Protein AF-A0A1H9LN54-F1 (afdb_monomer_lite)

pLDDT: mean 84.18, std 11.19, range [41.75, 96.75]

Structure (mmCIF, N/CA/C/O backbone):
data_AF-A0A1H9LN54-F1
#
_entry.id   AF-A0A1H9LN54-F1
#
loop_
_atom_site.group_PDB
_atom_site.id
_atom_site.type_symbol
_atom_site.label_atom_id
_atom_site.label_alt_id
_atom_site.label_comp_id
_atom_site.label_asym_id
_atom_site.label_entity_id
_atom_site.label_seq_id
_atom_site.pdbx_PDB_ins_code
_atom_site.Cartn_x
_atom_site.Cartn_y
_atom_site.Cartn_z
_atom_site.occupancy
_atom_site.B_iso_or_equiv
_atom_site.auth_seq_id
_atom_site.auth_comp_id
_atom_site.auth_asym_id
_atom_site.auth_atom_id
_atom_site.pdbx_PDB_model_num
ATOM 1 N N . MET A 1 1 ? 20.093 1.173 -11.571 1.00 41.75 1 MET A N 1
ATOM 2 C CA . MET A 1 1 ? 20.581 0.392 -12.735 1.00 41.75 1 MET A CA 1
ATOM 3 C C . MET A 1 1 ? 20.171 -1.036 -12.446 1.00 41.75 1 MET A C 1
ATOM 5 O O . MET A 1 1 ? 20.685 -1.580 -11.481 1.00 41.75 1 MET A O 1
ATOM 9 N N . ILE A 1 2 ? 19.177 -1.572 -13.163 1.00 49.50 2 ILE A N 1
ATOM 10 C CA . ILE A 1 2 ? 18.590 -2.886 -12.862 1.00 49.50 2 ILE A CA 1
ATOM 11 C C . ILE A 1 2 ? 19.699 -3.943 -12.933 1.00 49.50 2 ILE A C 1
ATOM 13 O O . ILE A 1 2 ? 20.320 -4.142 -13.980 1.00 49.50 2 ILE A O 1
ATOM 17 N N . THR A 1 3 ? 20.003 -4.552 -11.789 1.00 50.16 3 THR A N 1
ATOM 18 C CA . THR A 1 3 ? 20.973 -5.637 -11.668 1.00 50.16 3 THR A CA 1
ATOM 19 C C . THR A 1 3 ? 20.453 -6.866 -12.423 1.00 50.16 3 THR A C 1
ATOM 21 O O . THR A 1 3 ? 19.264 -7.179 -12.423 1.00 50.16 3 THR A O 1
ATOM 24 N N . ARG A 1 4 ? 21.340 -7.516 -13.184 1.00 56.78 4 ARG A N 1
ATOM 25 C CA . ARG A 1 4 ? 21.001 -8.590 -14.133 1.00 56.78 4 ARG A CA 1
ATOM 26 C C . ARG A 1 4 ? 20.299 -9.754 -13.408 1.00 56.78 4 ARG A C 1
ATOM 28 O O . ARG A 1 4 ? 20.857 -10.262 -12.441 1.00 56.78 4 ARG A O 1
ATOM 35 N N . ASN A 1 5 ? 19.143 -10.181 -13.943 1.00 72.75 5 ASN A N 1
ATOM 36 C CA . ASN A 1 5 ? 18.203 -11.238 -13.491 1.00 72.75 5 ASN A CA 1
ATOM 37 C C . ASN A 1 5 ? 16.881 -10.741 -12.869 1.00 72.75 5 ASN A C 1
ATOM 39 O O . ASN A 1 5 ? 16.449 -11.255 -11.837 1.00 72.75 5 ASN A O 1
ATOM 43 N N . VAL A 1 6 ? 16.205 -9.796 -13.532 1.00 80.50 6 VAL A N 1
ATOM 44 C CA . VAL A 1 6 ? 14.814 -9.432 -13.218 1.00 80.50 6 VAL A CA 1
ATOM 45 C C . VAL A 1 6 ? 13.868 -10.055 -14.240 1.00 80.50 6 VAL A C 1
ATOM 47 O O . VAL A 1 6 ? 14.044 -9.880 -15.446 1.00 80.50 6 VAL A O 1
ATOM 50 N N . ARG A 1 7 ? 12.857 -10.786 -13.768 1.00 86.50 7 ARG A N 1
ATOM 51 C CA . ARG A 1 7 ? 11.746 -11.278 -14.590 1.00 86.50 7 ARG A CA 1
ATOM 52 C C . ARG A 1 7 ? 10.596 -10.289 -14.509 1.00 86.50 7 ARG A C 1
ATOM 54 O O . ARG A 1 7 ? 10.216 -9.873 -13.421 1.00 86.50 7 ARG A O 1
ATOM 61 N N . MET A 1 8 ? 10.030 -9.946 -15.660 1.00 89.12 8 MET A N 1
ATOM 62 C CA . MET A 1 8 ? 8.877 -9.056 -15.749 1.00 89.12 8 MET A CA 1
ATOM 63 C C . MET A 1 8 ? 7.658 -9.825 -16.260 1.00 89.12 8 MET A C 1
ATOM 65 O O . MET A 1 8 ? 7.733 -10.498 -17.289 1.00 89.12 8 MET A O 1
ATOM 69 N N . ARG A 1 9 ? 6.528 -9.689 -15.564 1.00 90.12 9 ARG A N 1
ATOM 70 C CA . ARG A 1 9 ? 5.215 -10.227 -15.956 1.00 90.12 9 ARG A CA 1
ATOM 71 C C . ARG A 1 9 ? 4.200 -9.085 -15.972 1.00 90.12 9 ARG A C 1
ATOM 73 O O . ARG A 1 9 ? 4.324 -8.147 -15.193 1.00 90.12 9 ARG A O 1
ATOM 80 N N . SER A 1 10 ? 3.204 -9.121 -16.851 1.00 91.12 10 SER A N 1
ATOM 81 C CA . SER A 1 10 ? 2.188 -8.061 -16.931 1.00 91.12 10 SER A CA 1
ATOM 82 C C . SER A 1 10 ? 0.815 -8.623 -17.259 1.00 91.12 10 SER A C 1
ATOM 84 O O . SER A 1 10 ? 0.720 -9.522 -18.090 1.00 91.12 10 SER A O 1
ATOM 86 N N . THR A 1 11 ? -0.227 -8.032 -16.681 1.00 90.69 11 THR A N 1
ATOM 87 C CA . THR A 1 11 ? -1.629 -8.286 -17.040 1.00 90.69 11 THR A CA 1
ATOM 88 C C . THR A 1 11 ? -2.361 -6.964 -17.229 1.00 90.69 11 THR A C 1
ATOM 90 O O . THR A 1 11 ? -2.036 -5.969 -16.579 1.00 90.69 11 THR A O 1
ATOM 93 N N . ASP A 1 12 ? -3.331 -6.920 -18.134 1.00 90.25 12 ASP A N 1
ATOM 94 C CA . ASP A 1 12 ? -4.176 -5.736 -18.322 1.00 90.25 12 ASP A CA 1
ATOM 95 C C . ASP A 1 12 ? -5.290 -5.638 -17.270 1.00 90.25 12 ASP A C 1
ATOM 97 O O . ASP A 1 12 ? -5.863 -4.567 -17.090 1.00 90.25 12 ASP A O 1
ATOM 101 N N . ASP A 1 13 ? -5.525 -6.720 -16.524 1.00 89.75 13 ASP A N 1
ATOM 102 C CA . ASP A 1 13 ? -6.454 -6.768 -15.399 1.00 89.75 13 ASP A CA 1
ATOM 103 C C . ASP A 1 13 ? -5.899 -7.690 -14.296 1.00 89.75 13 ASP A C 1
ATOM 105 O O . ASP A 1 13 ? -5.628 -8.871 -14.527 1.00 89.75 13 ASP A O 1
ATOM 109 N N . ILE A 1 14 ? -5.668 -7.135 -13.104 1.00 88.81 14 ILE A N 1
ATOM 110 C CA . ILE A 1 14 ? -5.170 -7.863 -11.926 1.00 88.81 14 ILE A CA 1
ATOM 111 C C . ILE A 1 14 ? -6.274 -8.624 -11.169 1.00 88.81 14 ILE A C 1
ATOM 113 O O . ILE A 1 14 ? -5.957 -9.535 -10.403 1.00 88.81 14 ILE A O 1
ATOM 117 N N . GLY A 1 15 ? -7.549 -8.288 -11.387 1.00 86.69 15 GLY A N 1
ATOM 118 C CA . GLY A 1 15 ? -8.693 -8.909 -10.714 1.00 86.69 15 GLY A CA 1
ATOM 119 C C . GLY A 1 15 ? -9.072 -10.287 -11.271 1.00 86.69 15 GLY A C 1
ATOM 120 O O . GLY A 1 15 ? -9.725 -11.078 -10.587 1.00 86.69 15 GLY A O 1
ATOM 121 N N . ILE A 1 16 ? -8.634 -10.603 -12.493 1.00 86.56 16 ILE A N 1
ATOM 122 C CA . ILE A 1 16 ? -8.820 -11.911 -13.143 1.00 86.56 16 ILE A CA 1
ATOM 123 C C . ILE A 1 16 ? -7.651 -12.861 -12.852 1.00 86.56 16 ILE A C 1
ATOM 125 O O . ILE A 1 16 ? -6.586 -12.429 -12.428 1.00 86.56 16 ILE A O 1
ATOM 129 N N . GLU A 1 17 ? -7.816 -14.162 -13.096 1.00 84.31 17 GLU A N 1
ATOM 130 C CA . GLU A 1 17 ? -6.725 -15.137 -12.954 1.00 84.31 17 GLU A CA 1
ATOM 131 C C . GLU A 1 17 ? -5.548 -14.795 -13.883 1.00 84.31 17 GLU A C 1
ATOM 133 O O . GLU A 1 17 ? -5.729 -14.597 -15.085 1.00 84.31 17 GLU A O 1
ATOM 138 N N . ASN A 1 18 ? -4.347 -14.675 -13.312 1.00 84.62 18 ASN A N 1
ATOM 139 C CA . ASN A 1 18 ? -3.144 -14.259 -14.023 1.00 84.62 18 ASN A CA 1
ATOM 140 C C . ASN A 1 18 ? -1.867 -14.721 -13.295 1.00 84.62 18 ASN A C 1
ATOM 142 O O . ASN A 1 18 ? -1.892 -15.048 -12.109 1.00 84.62 18 ASN A O 1
ATOM 146 N N . ASP A 1 19 ? -0.735 -14.661 -13.998 1.00 79.50 19 ASP A N 1
ATOM 147 C CA . ASP A 1 19 ? 0.581 -15.036 -13.464 1.00 79.50 19 ASP A CA 1
ATOM 148 C C . ASP A 1 19 ? 1.299 -13.888 -12.723 1.00 79.50 19 ASP A C 1
ATOM 150 O O . ASP A 1 19 ? 2.456 -14.043 -12.342 1.00 79.50 19 ASP A O 1
ATOM 154 N N . VAL A 1 20 ? 0.679 -12.714 -12.542 1.00 79.25 20 VAL A N 1
ATOM 155 C CA . VAL A 1 20 ? 1.262 -11.563 -11.819 1.00 79.25 20 VAL A CA 1
ATOM 156 C C . VAL A 1 20 ? 1.005 -11.665 -10.316 1.00 79.25 20 VAL A C 1
ATOM 158 O O . VAL A 1 20 ? 1.904 -11.381 -9.530 1.00 79.25 20 VAL A O 1
ATOM 161 N N . CYS A 1 21 ? -0.203 -12.049 -9.890 1.00 77.31 21 CYS A N 1
ATOM 162 C CA . CYS A 1 21 ? -0.538 -12.212 -8.475 1.00 77.31 21 CYS A CA 1
ATOM 163 C C . CYS A 1 21 ? -1.817 -13.042 -8.264 1.00 77.31 21 CYS A C 1
ATOM 165 O O . CYS A 1 21 ? -2.715 -13.023 -9.097 1.00 77.31 21 CYS A O 1
ATOM 167 N N . ASN A 1 22 ? -1.950 -13.685 -7.095 1.00 68.00 22 ASN A N 1
ATOM 168 C CA . ASN A 1 22 ? -3.169 -14.392 -6.670 1.00 68.00 22 ASN A CA 1
ATOM 169 C C . ASN A 1 22 ? -3.705 -13.908 -5.305 1.00 68.00 22 ASN A C 1
ATOM 171 O O . ASN A 1 22 ? -4.265 -14.679 -4.518 1.00 68.00 22 ASN A O 1
ATOM 175 N N . PHE A 1 23 ? -3.523 -12.627 -4.970 1.00 71.12 23 PHE A N 1
ATOM 176 C CA . PHE A 1 23 ? -4.125 -12.076 -3.757 1.00 71.12 23 PHE A CA 1
ATOM 177 C C . PHE A 1 23 ? -5.647 -12.025 -3.888 1.00 71.12 23 PHE A C 1
ATOM 179 O O . PHE A 1 23 ? -6.197 -11.274 -4.691 1.00 71.12 23 PHE A O 1
ATOM 186 N N . LYS A 1 24 ? -6.353 -12.783 -3.039 1.00 74.62 24 LYS A N 1
ATOM 187 C CA . LYS A 1 24 ? -7.826 -12.800 -3.019 1.00 74.62 24 LYS A CA 1
ATOM 188 C C . LYS A 1 24 ? -8.433 -11.408 -2.821 1.00 74.62 24 LYS A C 1
ATOM 190 O O . LYS A 1 24 ? -9.482 -11.138 -3.389 1.00 74.62 24 LYS A O 1
ATOM 195 N N . PHE A 1 25 ? -7.773 -10.538 -2.056 1.00 74.12 25 PHE A N 1
ATOM 196 C CA . PHE A 1 25 ? -8.239 -9.174 -1.791 1.00 74.12 25 PHE A CA 1
ATOM 197 C C . PHE A 1 25 ? -8.087 -8.216 -2.987 1.00 74.12 25 PHE A C 1
ATOM 199 O O . PHE A 1 25 ? -8.639 -7.122 -2.944 1.00 74.12 25 PHE A O 1
ATOM 206 N N . LEU A 1 26 ? -7.375 -8.608 -4.053 1.00 80.25 26 LEU A N 1
ATOM 207 C CA . LEU A 1 26 ? -7.260 -7.830 -5.294 1.00 80.25 26 LEU A CA 1
ATOM 208 C C . LEU A 1 26 ? -8.266 -8.250 -6.373 1.00 80.25 26 LEU A C 1
ATOM 210 O O . LEU A 1 26 ? -8.318 -7.609 -7.414 1.00 80.25 26 LEU A O 1
ATOM 214 N N . ARG A 1 27 ? -9.086 -9.286 -6.143 1.00 79.19 27 ARG A N 1
ATOM 215 C CA . ARG A 1 27 ? -10.042 -9.799 -7.148 1.00 79.19 27 ARG A CA 1
ATOM 216 C C . ARG A 1 27 ? -11.071 -8.766 -7.612 1.00 79.19 27 ARG A C 1
ATOM 218 O O . ARG A 1 27 ? -11.519 -8.835 -8.746 1.00 79.19 27 ARG A O 1
ATOM 225 N N . ASP A 1 28 ? -11.397 -7.803 -6.755 1.00 83.38 28 ASP A N 1
ATOM 226 C CA . ASP A 1 28 ? -12.323 -6.705 -7.059 1.00 83.38 28 ASP A CA 1
ATOM 227 C C . ASP A 1 28 ? -11.607 -5.452 -7.615 1.00 83.38 28 ASP A C 1
ATOM 229 O O . ASP A 1 28 ? -12.230 -4.404 -7.798 1.00 83.38 28 ASP A O 1
ATOM 233 N N . VAL A 1 29 ? -10.288 -5.513 -7.838 1.00 85.81 29 VAL A N 1
ATOM 234 C CA . VAL A 1 29 ? -9.474 -4.402 -8.351 1.00 85.81 29 VAL A CA 1
ATOM 235 C C . VAL A 1 29 ? -9.156 -4.666 -9.823 1.00 85.81 29 VAL A C 1
ATOM 237 O O . VAL A 1 29 ? -8.279 -5.458 -10.138 1.00 85.81 29 VAL A O 1
ATOM 240 N N . HIS A 1 30 ? -9.842 -3.974 -10.736 1.00 89.69 30 HIS A N 1
ATOM 241 C CA . HIS A 1 30 ? -9.692 -4.166 -12.187 1.00 89.69 30 HIS A CA 1
ATOM 242 C C . HIS A 1 30 ? -8.773 -3.122 -12.823 1.00 89.69 30 HIS A C 1
ATOM 244 O O . HIS A 1 30 ? -9.226 -2.166 -13.455 1.00 89.69 30 HIS A O 1
ATOM 250 N N . TYR A 1 31 ? -7.468 -3.279 -12.606 1.00 90.62 31 TYR A N 1
ATOM 251 C CA . TYR A 1 31 ? -6.439 -2.377 -13.129 1.00 90.62 31 TYR A CA 1
ATOM 252 C C . TYR A 1 31 ? -5.306 -3.148 -13.799 1.00 90.62 31 TYR A C 1
ATOM 254 O O . TYR A 1 31 ? -5.008 -4.278 -13.397 1.00 90.62 31 TYR A O 1
ATOM 262 N N . PRO A 1 32 ? -4.622 -2.525 -14.771 1.00 91.12 32 PRO A N 1
ATOM 263 C CA . PRO A 1 32 ? -3.419 -3.102 -15.329 1.00 91.12 32 PRO A CA 1
ATOM 264 C C . PRO A 1 32 ? -2.331 -3.159 -14.252 1.00 91.12 32 PRO A C 1
ATOM 266 O O . PRO A 1 32 ? -2.234 -2.300 -13.369 1.00 91.12 32 PRO A O 1
ATOM 269 N N . SER A 1 33 ? -1.474 -4.168 -14.341 1.00 92.12 33 SER A N 1
ATOM 270 C CA . SER A 1 33 ? -0.390 -4.359 -13.381 1.00 92.12 33 SER A CA 1
ATOM 271 C C . SER A 1 33 ? 0.866 -4.929 -14.031 1.00 92.12 33 SER A C 1
ATOM 273 O O . SER A 1 33 ? 0.849 -5.444 -15.159 1.00 92.12 33 SER A O 1
ATOM 275 N N . VAL A 1 34 ? 1.991 -4.777 -13.341 1.00 92.44 34 VAL A N 1
ATOM 276 C CA . VAL A 1 34 ? 3.275 -5.369 -13.722 1.00 92.44 34 VAL A CA 1
ATOM 277 C C . VAL A 1 34 ? 3.919 -5.948 -12.475 1.00 92.44 34 VAL A C 1
ATOM 279 O O . VAL A 1 34 ? 3.984 -5.271 -11.455 1.00 92.44 34 VAL A O 1
ATOM 282 N N . SER A 1 35 ? 4.400 -7.181 -12.565 1.00 91.81 35 SER A N 1
ATOM 283 C CA . SER A 1 35 ? 5.279 -7.790 -11.573 1.00 91.81 35 SER A CA 1
ATOM 284 C C . SER A 1 35 ? 6.727 -7.705 -12.043 1.00 91.81 35 SER A C 1
ATOM 286 O O . SER A 1 35 ? 7.025 -7.960 -13.216 1.00 91.81 35 SER A O 1
ATOM 288 N N . PHE A 1 36 ? 7.610 -7.370 -11.107 1.00 90.69 36 PHE A N 1
ATOM 289 C CA . PHE A 1 36 ? 9.055 -7.460 -11.240 1.00 90.69 36 PHE A CA 1
ATOM 290 C C . PHE A 1 36 ? 9.589 -8.403 -10.173 1.00 90.69 36 PHE A C 1
ATOM 292 O O . PHE A 1 36 ? 9.466 -8.113 -8.988 1.00 90.69 36 PHE A O 1
ATOM 299 N N . GLU A 1 37 ? 10.204 -9.502 -10.584 1.00 88.56 37 GLU A N 1
ATOM 300 C CA . GLU A 1 37 ? 10.787 -10.500 -9.691 1.00 88.56 37 GLU A CA 1
ATOM 301 C C . GLU A 1 37 ? 12.301 -10.525 -9.859 1.00 88.56 37 GLU A C 1
ATOM 303 O O . GLU A 1 37 ? 12.805 -10.664 -10.973 1.00 88.56 37 GLU A O 1
ATOM 308 N N . ALA A 1 38 ? 13.025 -10.436 -8.752 1.00 85.88 38 ALA A N 1
ATOM 309 C CA . ALA A 1 38 ? 14.475 -10.480 -8.719 1.00 85.88 38 ALA A CA 1
ATOM 310 C C . ALA A 1 38 ? 14.976 -11.524 -7.713 1.00 85.88 38 ALA A C 1
ATOM 312 O O . ALA A 1 38 ? 14.393 -11.720 -6.645 1.00 85.88 38 ALA A O 1
ATOM 313 N N . LEU A 1 39 ? 16.077 -12.196 -8.054 1.00 80.44 39 LEU A N 1
ATOM 314 C CA . LEU A 1 39 ? 16.693 -13.236 -7.225 1.00 80.44 39 LEU A CA 1
ATOM 315 C C . LEU A 1 39 ? 17.769 -12.612 -6.318 1.00 80.44 39 LEU A C 1
ATOM 317 O O . LEU A 1 39 ? 18.813 -12.190 -6.813 1.00 80.44 39 LEU A O 1
ATOM 321 N N . PHE A 1 40 ? 17.545 -12.573 -4.999 1.00 69.69 40 PHE A N 1
ATOM 322 C CA . PHE A 1 40 ? 18.405 -11.879 -4.030 1.00 69.69 40 PHE A CA 1
ATOM 323 C C . PHE A 1 40 ? 18.701 -12.690 -2.764 1.00 69.69 40 PHE A C 1
ATOM 325 O O . PHE A 1 40 ? 17.821 -13.283 -2.153 1.00 69.69 40 PHE A O 1
ATOM 332 N N . LEU A 1 41 ? 19.950 -12.627 -2.286 1.00 61.38 41 LEU A N 1
ATOM 333 C CA . LEU A 1 41 ? 20.343 -13.215 -0.997 1.00 61.38 41 LEU A CA 1
ATOM 334 C C . LEU A 1 41 ? 19.771 -12.452 0.218 1.00 61.38 41 LEU A C 1
ATOM 336 O O . LEU A 1 41 ? 19.631 -13.060 1.277 1.00 61.38 41 LEU A O 1
ATOM 340 N N . ASN A 1 42 ? 19.440 -11.160 0.063 1.00 75.25 42 ASN A N 1
ATOM 341 C CA . ASN A 1 42 ? 18.815 -10.307 1.080 1.00 75.25 42 ASN A CA 1
ATOM 342 C C . ASN A 1 42 ? 17.504 -9.699 0.540 1.00 75.25 42 ASN A C 1
ATOM 344 O O . ASN A 1 42 ? 17.512 -8.858 -0.360 1.00 75.25 42 ASN A O 1
ATOM 348 N N . ARG A 1 43 ? 16.375 -10.137 1.106 1.00 75.81 43 ARG A N 1
ATOM 349 C CA . ARG A 1 43 ? 15.011 -9.839 0.641 1.00 75.81 43 ARG A CA 1
ATOM 350 C C . ARG A 1 43 ? 14.631 -8.359 0.746 1.00 75.81 43 ARG A C 1
ATOM 352 O O . ARG A 1 43 ? 13.985 -7.825 -0.155 1.00 75.81 43 ARG A O 1
ATOM 359 N N . GLU A 1 44 ? 15.027 -7.698 1.832 1.00 80.06 44 GLU A N 1
ATOM 360 C CA . GLU A 1 44 ? 14.713 -6.283 2.085 1.00 80.06 44 GLU A CA 1
ATOM 361 C C . GLU A 1 44 ? 15.385 -5.374 1.057 1.00 80.06 44 GLU A C 1
ATOM 363 O O . GLU A 1 44 ? 14.792 -4.409 0.572 1.00 80.06 44 GLU A O 1
ATOM 368 N N . GLU A 1 45 ? 16.623 -5.714 0.701 1.00 82.94 45 GLU A N 1
ATOM 369 C CA . GLU A 1 45 ? 17.396 -5.006 -0.316 1.00 82.94 45 GLU A CA 1
ATOM 370 C C . GLU A 1 45 ? 16.780 -5.184 -1.694 1.00 82.94 45 GLU A C 1
ATOM 372 O O . GLU A 1 45 ? 16.616 -4.194 -2.404 1.00 82.94 45 GLU A O 1
ATOM 377 N N . GLY A 1 46 ? 16.341 -6.402 -2.022 1.00 86.25 46 GLY A N 1
ATOM 378 C CA . GLY A 1 46 ? 15.679 -6.675 -3.291 1.00 86.25 46 GLY A CA 1
ATOM 379 C C . GLY A 1 46 ? 14.378 -5.893 -3.475 1.00 86.25 46 GLY A C 1
ATOM 380 O O . GLY A 1 46 ? 14.166 -5.293 -4.526 1.00 86.25 46 GLY A O 1
ATOM 381 N N . PHE A 1 47 ? 13.520 -5.824 -2.451 1.00 88.19 47 PHE A N 1
ATOM 382 C CA . PHE A 1 47 ? 12.290 -5.026 -2.535 1.00 88.19 47 PHE A CA 1
ATOM 383 C C . PHE A 1 47 ? 12.566 -3.533 -2.663 1.00 88.19 47 PHE A C 1
ATOM 385 O O . PHE A 1 47 ? 11.948 -2.862 -3.491 1.00 88.19 47 PHE A O 1
ATOM 392 N N . TYR A 1 48 ? 13.488 -3.014 -1.849 1.00 89.06 48 TYR A N 1
ATOM 393 C CA . TYR A 1 48 ? 13.858 -1.606 -1.895 1.00 89.06 48 TYR A CA 1
ATOM 394 C C . TYR A 1 48 ? 14.420 -1.227 -3.273 1.00 89.06 48 TYR A C 1
ATOM 396 O O . TYR A 1 48 ? 13.984 -0.238 -3.862 1.00 89.06 48 TYR A O 1
ATOM 404 N N . GLU A 1 49 ? 15.331 -2.039 -3.820 1.00 87.81 49 GLU A N 1
ATOM 405 C CA . GLU A 1 49 ? 15.917 -1.819 -5.146 1.00 87.81 49 GLU A CA 1
ATOM 406 C C . GLU A 1 49 ? 14.856 -1.865 -6.254 1.00 87.81 49 GLU A C 1
ATOM 408 O O . GLU A 1 49 ? 14.845 -0.995 -7.128 1.00 87.81 49 GLU A O 1
ATOM 413 N N . LEU A 1 50 ? 13.936 -2.834 -6.212 1.00 90.00 50 LEU A N 1
ATOM 414 C CA . LEU A 1 50 ? 12.849 -2.931 -7.186 1.00 90.00 50 LEU A CA 1
ATOM 415 C C . LEU A 1 50 ? 11.936 -1.702 -7.151 1.00 90.00 50 LEU A C 1
ATOM 417 O O . LEU A 1 50 ? 11.687 -1.116 -8.204 1.00 90.00 50 LEU A O 1
ATOM 421 N N . ILE A 1 51 ? 11.487 -1.265 -5.969 1.00 90.94 51 ILE A N 1
ATOM 422 C CA . ILE A 1 51 ? 10.635 -0.071 -5.839 1.00 90.94 51 ILE A CA 1
ATOM 423 C C . ILE A 1 51 ? 11.353 1.170 -6.380 1.00 90.94 51 ILE A C 1
ATOM 425 O O . ILE A 1 51 ? 10.787 1.898 -7.194 1.00 90.94 51 ILE A O 1
ATOM 429 N N . GLN A 1 52 ? 12.608 1.393 -5.981 1.00 89.25 52 GLN A N 1
ATOM 430 C CA . GLN A 1 52 ? 13.394 2.546 -6.434 1.00 89.25 52 GLN A CA 1
ATOM 431 C C . GLN A 1 52 ? 13.610 2.534 -7.952 1.00 89.25 52 GLN A C 1
ATOM 433 O O . GLN A 1 52 ? 13.463 3.566 -8.610 1.00 89.25 52 GLN A O 1
ATOM 438 N N . ASN A 1 53 ? 13.897 1.364 -8.530 1.00 88.06 53 ASN A N 1
ATOM 439 C CA . ASN A 1 53 ? 14.013 1.228 -9.977 1.00 88.06 53 ASN A CA 1
ATOM 440 C C . ASN A 1 53 ? 12.675 1.542 -10.662 1.00 88.06 53 ASN A C 1
ATOM 442 O O . ASN A 1 53 ? 12.678 2.316 -11.613 1.00 88.06 53 ASN A O 1
ATOM 446 N N . ILE A 1 54 ? 11.538 1.031 -10.174 1.00 90.12 54 ILE A N 1
ATOM 447 C CA . ILE A 1 54 ? 10.222 1.326 -10.770 1.00 90.12 54 ILE A CA 1
ATOM 448 C C . ILE A 1 54 ? 9.905 2.827 -10.706 1.00 90.12 54 ILE A C 1
ATOM 450 O O . ILE A 1 54 ? 9.485 3.394 -11.711 1.00 90.12 54 ILE A O 1
ATOM 454 N N . ILE A 1 55 ? 10.172 3.488 -9.575 1.00 89.12 55 ILE A N 1
ATOM 455 C CA . ILE A 1 55 ? 10.005 4.946 -9.425 1.00 89.12 55 ILE A CA 1
ATOM 456 C C . ILE A 1 55 ? 10.907 5.713 -10.400 1.00 89.12 55 ILE A C 1
ATOM 458 O O . ILE A 1 55 ? 10.497 6.712 -10.983 1.00 89.12 55 ILE A O 1
ATOM 462 N N . SER A 1 56 ? 12.135 5.243 -10.635 1.00 86.94 56 SER A N 1
ATOM 463 C CA . SER A 1 56 ? 13.025 5.888 -11.610 1.00 86.94 56 SER A CA 1
ATOM 464 C C . SER A 1 56 ? 12.516 5.792 -13.055 1.00 86.94 56 SER A C 1
ATOM 466 O O . SER A 1 56 ? 12.913 6.595 -13.894 1.00 86.94 56 SER A O 1
ATOM 468 N N . LEU A 1 57 ? 11.628 4.833 -13.352 1.00 86.12 57 LEU A N 1
ATOM 469 C CA . LEU A 1 57 ? 11.032 4.662 -14.679 1.00 86.12 57 LEU A CA 1
ATOM 470 C C . LEU A 1 57 ? 9.826 5.580 -14.923 1.00 86.12 57 LEU A C 1
ATOM 472 O O . LEU A 1 57 ? 9.427 5.708 -16.077 1.00 86.12 57 LEU A O 1
ATOM 476 N N . SER A 1 58 ? 9.249 6.216 -13.898 1.00 77.94 58 SER A N 1
ATOM 477 C CA . SER A 1 58 ? 8.015 7.006 -14.040 1.00 77.94 58 SER A CA 1
ATOM 478 C C . SER A 1 58 ? 8.204 8.480 -14.455 1.00 77.94 58 SER A C 1
ATOM 480 O O . SER A 1 58 ? 7.245 9.234 -14.366 1.00 77.94 58 SER A O 1
ATOM 482 N N . ASP A 1 59 ? 9.404 8.920 -14.872 1.00 68.62 59 ASP A N 1
ATOM 483 C CA . ASP A 1 59 ? 9.743 10.325 -15.237 1.00 68.62 59 ASP A CA 1
ATOM 484 C C . ASP A 1 59 ? 9.200 11.392 -14.263 1.00 68.62 59 ASP A C 1
ATOM 486 O O . ASP A 1 59 ? 8.838 12.512 -14.628 1.00 68.62 59 ASP A O 1
ATOM 490 N N . THR A 1 60 ? 9.162 11.062 -12.974 1.00 69.88 60 THR A N 1
ATOM 491 C CA . THR A 1 60 ? 8.618 11.934 -11.932 1.00 69.88 60 THR A CA 1
ATOM 492 C C . THR A 1 60 ? 9.707 12.761 -11.253 1.00 69.88 60 THR A C 1
ATOM 494 O O . THR A 1 60 ? 10.718 12.219 -10.803 1.00 69.88 60 THR A O 1
ATOM 497 N N . GLU A 1 61 ? 9.479 14.067 -11.084 1.00 73.75 61 GLU A N 1
ATOM 498 C CA . GLU A 1 61 ? 10.324 14.914 -10.234 1.00 73.75 61 GLU A CA 1
ATOM 499 C C . GLU A 1 61 ? 10.137 14.527 -8.755 1.00 73.75 61 GLU A C 1
ATOM 501 O O . GLU A 1 61 ? 9.139 14.887 -8.129 1.00 73.75 61 GLU A O 1
ATOM 506 N N . GLN A 1 62 ? 11.100 13.792 -8.188 1.00 75.06 62 GLN A N 1
ATOM 507 C CA . GLN A 1 62 ? 10.968 13.143 -6.874 1.00 75.06 62 GLN A CA 1
ATOM 508 C C . GLN A 1 62 ? 10.605 14.097 -5.722 1.00 75.06 62 GLN A C 1
ATOM 510 O O . GLN A 1 62 ? 9.919 13.693 -4.786 1.00 75.06 62 GLN A O 1
ATOM 515 N N . SER A 1 63 ? 11.008 15.370 -5.801 1.00 80.12 63 SER A N 1
ATOM 516 C CA . SER A 1 63 ? 10.752 16.405 -4.785 1.00 80.12 63 SER A CA 1
ATOM 517 C C . SER A 1 63 ? 9.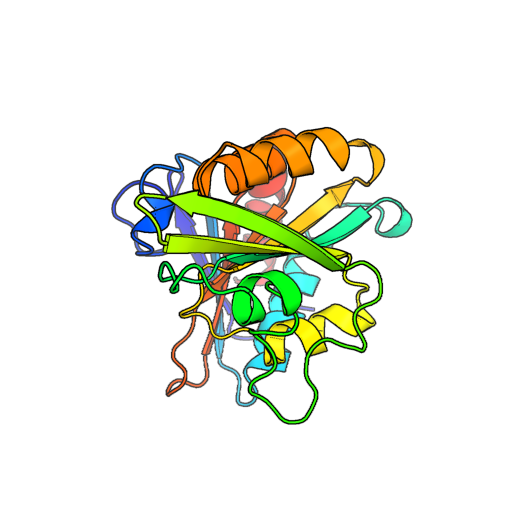260 16.671 -4.526 1.00 80.12 63 SER A C 1
ATOM 519 O O . SER A 1 63 ? 8.891 17.156 -3.454 1.00 80.12 63 SER A O 1
ATOM 521 N N . GLN A 1 64 ? 8.396 16.362 -5.498 1.00 87.00 64 GLN A N 1
ATOM 522 C CA . GLN A 1 64 ? 6.957 16.620 -5.428 1.00 87.00 64 GLN A CA 1
ATOM 523 C C . GLN A 1 64 ? 6.146 15.407 -4.966 1.00 87.00 64 GLN A C 1
ATOM 525 O O . GLN A 1 64 ? 4.927 15.510 -4.819 1.00 87.00 64 GLN A O 1
ATOM 530 N N . TYR A 1 65 ? 6.793 14.265 -4.755 1.00 90.19 65 TYR A N 1
ATOM 531 C CA . TYR A 1 65 ? 6.127 13.001 -4.485 1.00 90.19 65 TYR A CA 1
ATOM 532 C C . TYR A 1 65 ? 6.343 12.557 -3.043 1.00 90.19 65 TYR A C 1
ATOM 534 O O . TYR A 1 65 ? 7.301 12.942 -2.374 1.00 90.19 65 TYR A O 1
ATOM 542 N N . ILE A 1 66 ? 5.408 11.752 -2.555 1.00 91.69 66 ILE A N 1
ATOM 543 C CA . ILE A 1 66 ? 5.437 11.179 -1.212 1.00 91.69 66 ILE A CA 1
ATOM 544 C C . ILE A 1 66 ? 5.255 9.670 -1.294 1.00 91.69 66 ILE A C 1
ATOM 546 O O . ILE A 1 66 ? 4.520 9.169 -2.146 1.00 91.69 66 ILE A O 1
ATOM 550 N N . MET A 1 67 ? 5.911 8.963 -0.377 1.00 92.81 67 MET A N 1
ATOM 551 C CA . MET A 1 67 ? 5.703 7.541 -0.149 1.00 92.81 67 MET A CA 1
ATOM 552 C C . MET A 1 67 ? 4.773 7.361 1.050 1.00 92.81 67 MET A C 1
ATOM 554 O O . MET A 1 67 ? 5.000 7.941 2.114 1.00 92.81 67 MET A O 1
ATOM 558 N N . ILE A 1 68 ? 3.731 6.552 0.892 1.00 94.00 68 ILE A N 1
ATOM 559 C CA . ILE A 1 68 ? 2.823 6.174 1.977 1.00 94.00 68 ILE A CA 1
ATOM 560 C C . ILE A 1 68 ? 2.822 4.655 2.090 1.00 94.00 68 ILE A C 1
ATOM 562 O O . ILE A 1 68 ? 2.680 3.954 1.093 1.00 94.00 68 ILE A O 1
ATOM 566 N N . CYS A 1 69 ? 2.956 4.145 3.308 1.00 93.31 69 CYS A N 1
ATOM 567 C CA . CYS A 1 69 ? 2.673 2.750 3.623 1.00 93.31 69 CYS A CA 1
ATOM 568 C C . CYS A 1 69 ? 1.297 2.676 4.281 1.00 93.31 69 CYS A C 1
ATOM 570 O O . CYS A 1 69 ? 1.039 3.427 5.222 1.00 93.31 69 CYS A O 1
ATOM 572 N N . TYR A 1 70 ? 0.437 1.784 3.800 1.00 94.12 70 TYR A N 1
ATOM 573 C CA . TYR A 1 70 ? -0.840 1.457 4.427 1.00 94.12 70 TYR A CA 1
ATOM 574 C C . TYR A 1 70 ? -0.852 -0.018 4.814 1.00 94.12 70 TYR A C 1
ATOM 576 O O . TYR A 1 70 ? -0.361 -0.869 4.067 1.00 94.12 70 TYR A O 1
ATOM 584 N N . SER A 1 71 ? -1.442 -0.334 5.964 1.00 91.88 71 SER A N 1
ATOM 585 C CA . SER A 1 71 ? -1.682 -1.715 6.355 1.00 91.88 71 SER A CA 1
ATOM 586 C C . SER A 1 71 ? -2.911 -1.867 7.249 1.00 91.88 71 SER A C 1
ATOM 588 O O . SER A 1 71 ? -3.276 -0.973 8.011 1.00 91.88 71 SER A O 1
ATOM 590 N N . GLU A 1 72 ? -3.537 -3.033 7.150 1.00 91.69 72 GLU A N 1
ATOM 591 C CA . GLU A 1 72 ? -4.672 -3.482 7.946 1.00 91.69 72 GLU A CA 1
ATOM 592 C C . GLU A 1 72 ? -4.329 -4.810 8.639 1.00 91.69 72 GLU A C 1
ATOM 594 O O . GLU A 1 72 ? -3.525 -5.594 8.135 1.00 91.69 72 GLU A O 1
ATOM 599 N N . LEU A 1 73 ? -4.902 -5.060 9.822 1.00 88.00 73 LEU A N 1
ATOM 600 C CA . LEU A 1 73 ? -4.853 -6.394 10.424 1.00 88.00 73 LEU A CA 1
ATOM 601 C C . LEU A 1 73 ? -5.777 -7.347 9.663 1.00 88.00 73 LEU A C 1
ATOM 603 O O . LEU A 1 73 ? -6.975 -7.100 9.583 1.00 88.00 73 LEU A O 1
ATOM 607 N N . ASP A 1 74 ? -5.246 -8.492 9.238 1.00 81.50 74 ASP A N 1
ATOM 608 C CA . ASP A 1 74 ? -5.997 -9.514 8.487 1.00 81.50 74 ASP A CA 1
ATOM 609 C C . ASP A 1 74 ? -7.184 -10.114 9.271 1.00 81.50 74 ASP A C 1
ATOM 611 O O . ASP A 1 74 ? -8.033 -10.810 8.715 1.00 81.50 74 ASP A O 1
ATOM 615 N N . THR A 1 75 ? -7.248 -9.878 10.585 1.00 85.12 75 THR A N 1
ATOM 616 C CA . THR A 1 75 ? -8.296 -10.398 11.466 1.00 85.12 75 THR A CA 1
ATOM 617 C C . THR A 1 75 ? -8.878 -9.315 12.358 1.00 85.12 75 THR A C 1
ATOM 619 O O . THR A 1 75 ? -8.142 -8.541 12.975 1.00 85.12 75 THR A O 1
ATOM 622 N N . LEU A 1 76 ? -10.200 -9.353 12.537 1.00 90.94 76 LEU A N 1
ATOM 623 C CA . LEU A 1 76 ? -10.883 -8.587 13.575 1.00 90.94 76 LEU A CA 1
ATOM 624 C C . LEU A 1 76 ? -10.409 -9.033 14.962 1.00 90.94 76 LEU A C 1
ATOM 626 O O . LEU A 1 76 ? -10.406 -10.230 15.268 1.00 90.94 76 LEU A O 1
ATOM 630 N N . ILE A 1 77 ? -10.082 -8.077 15.827 1.00 91.06 77 ILE A N 1
ATOM 631 C CA . ILE A 1 77 ? -9.625 -8.357 17.193 1.00 91.06 77 ILE A CA 1
ATOM 632 C C . ILE A 1 77 ? -10.710 -8.007 18.222 1.00 91.06 77 ILE A C 1
ATOM 634 O O . ILE A 1 77 ? -11.610 -7.216 17.934 1.00 91.06 77 ILE A O 1
ATOM 638 N N . PRO A 1 78 ? -10.657 -8.565 19.445 1.00 92.56 78 PRO A N 1
ATOM 639 C CA . PRO A 1 78 ? -11.636 -8.249 20.480 1.00 92.56 78 PRO A CA 1
ATOM 640 C C . PRO A 1 78 ? -11.703 -6.750 20.795 1.00 92.56 78 PRO A C 1
ATOM 642 O O . PRO A 1 78 ? -10.671 -6.085 20.951 1.00 92.56 78 PRO A O 1
ATOM 645 N N . ASN A 1 79 ? -12.922 -6.232 20.954 1.00 93.00 79 ASN A N 1
ATOM 646 C CA . ASN A 1 79 ? -13.180 -4.845 21.328 1.00 93.00 79 ASN A CA 1
ATOM 647 C C . ASN A 1 79 ? -12.884 -4.617 22.823 1.00 93.00 79 ASN A C 1
ATOM 649 O O . ASN A 1 79 ? -13.769 -4.657 23.674 1.00 93.00 79 ASN A O 1
ATOM 653 N N . THR A 1 80 ? -11.609 -4.409 23.156 1.00 91.94 80 THR A N 1
ATOM 654 C CA . THR A 1 80 ? -11.162 -4.137 24.529 1.00 91.94 80 THR A CA 1
ATOM 655 C C . THR A 1 80 ? -10.609 -2.722 24.653 1.00 91.94 80 THR A C 1
ATOM 657 O O . THR A 1 80 ? -10.034 -2.180 23.707 1.00 91.94 80 THR A O 1
ATOM 660 N N . LYS A 1 81 ? -10.705 -2.133 25.854 1.00 91.06 81 LYS A N 1
ATOM 661 C CA . LYS A 1 81 ? -10.079 -0.832 26.160 1.00 91.06 81 LYS A CA 1
ATOM 662 C C . LYS A 1 81 ? -8.580 -0.824 25.833 1.00 91.06 81 LYS A C 1
ATOM 664 O O . LYS A 1 81 ? -8.075 0.172 25.329 1.00 91.06 81 LYS A O 1
ATOM 669 N N . LEU A 1 82 ? -7.891 -1.943 26.077 1.00 89.62 82 LEU A N 1
ATOM 670 C CA . LEU A 1 82 ? -6.465 -2.093 25.789 1.00 89.62 82 LEU A CA 1
ATOM 671 C C . LEU A 1 82 ? -6.174 -2.011 24.287 1.00 89.62 82 LEU A C 1
ATOM 673 O O . LEU A 1 82 ? -5.274 -1.278 23.884 1.00 89.62 82 LEU A O 1
ATOM 677 N N . ASN A 1 83 ? -6.938 -2.728 23.460 1.00 88.56 83 ASN A N 1
ATOM 678 C CA . ASN A 1 83 ? -6.724 -2.723 22.014 1.00 88.56 83 ASN A CA 1
ATOM 679 C C . ASN A 1 83 ? -7.045 -1.354 21.400 1.00 88.56 83 ASN A C 1
ATOM 681 O O . ASN A 1 83 ? -6.286 -0.875 20.561 1.00 88.56 83 ASN A O 1
ATOM 685 N N . ARG A 1 84 ? -8.103 -0.684 21.886 1.00 87.88 84 ARG A N 1
ATOM 686 C CA . ARG A 1 84 ? -8.428 0.700 21.497 1.00 87.88 84 ARG A CA 1
ATOM 687 C C . ARG A 1 84 ? -7.307 1.679 21.841 1.00 87.88 84 ARG A C 1
ATOM 689 O O . ARG A 1 84 ? -6.988 2.539 21.035 1.00 87.88 84 ARG A O 1
ATOM 696 N N . TYR A 1 85 ? -6.711 1.542 23.026 1.00 88.25 85 TYR A N 1
ATOM 697 C CA . TYR A 1 85 ? -5.631 2.422 23.477 1.00 88.25 85 TYR A CA 1
ATOM 698 C C . TYR A 1 85 ? -4.320 2.214 22.705 1.00 88.25 85 TYR A C 1
ATOM 700 O O . TYR A 1 85 ? -3.595 3.176 22.453 1.00 88.25 85 TYR A O 1
ATOM 708 N N . LYS A 1 86 ? -3.987 0.967 22.349 1.00 88.69 86 LYS A N 1
ATOM 709 C CA . LYS A 1 86 ? -2.751 0.675 21.615 1.00 88.69 86 LYS A CA 1
ATOM 710 C C . LYS A 1 86 ? -2.795 1.208 20.179 1.00 88.69 86 LYS A C 1
ATOM 712 O O . LYS A 1 86 ? -1.791 1.747 19.724 1.00 88.69 86 LYS A O 1
ATOM 717 N N . GLY A 1 87 ? -3.930 1.082 19.491 1.00 88.81 87 GLY A N 1
ATOM 718 C CA . GLY A 1 87 ? -4.008 1.397 18.063 1.00 88.81 87 GLY A CA 1
ATOM 719 C C . GLY A 1 87 ? -3.253 0.380 17.199 1.00 88.81 87 GLY A C 1
ATOM 720 O O . GLY A 1 87 ? -2.657 -0.576 17.705 1.00 88.81 87 GLY A O 1
ATOM 721 N N . PHE A 1 88 ? -3.296 0.573 15.885 1.00 91.06 88 PHE A N 1
ATOM 722 C CA . PHE A 1 88 ? -2.682 -0.309 14.899 1.00 91.06 88 PHE A CA 1
ATOM 723 C C . PHE A 1 88 ? -1.156 -0.375 15.060 1.00 91.06 88 PHE A C 1
ATOM 725 O O . PHE A 1 88 ? -0.593 -1.460 15.233 1.00 91.06 88 PHE A O 1
ATOM 732 N N . TRP A 1 89 ? -0.475 0.774 15.082 1.00 88.88 89 TRP A N 1
ATOM 733 C CA . TRP A 1 89 ? 0.990 0.819 15.016 1.00 88.88 89 TRP A CA 1
ATOM 734 C C . TRP A 1 89 ? 1.690 0.249 16.255 1.00 88.88 89 TRP A C 1
ATOM 736 O O . TRP A 1 89 ? 2.757 -0.353 16.125 1.00 88.88 89 TRP A O 1
ATOM 746 N N . LYS A 1 90 ? 1.094 0.384 17.449 1.00 86.31 90 LYS A N 1
ATOM 747 C CA . LYS A 1 90 ? 1.629 -0.240 18.678 1.00 86.31 90 LYS A CA 1
ATOM 748 C C . LYS A 1 90 ? 1.220 -1.704 18.843 1.00 86.31 90 LYS A C 1
ATOM 750 O O . LYS A 1 90 ? 1.793 -2.400 19.673 1.00 86.31 90 LYS A O 1
ATOM 755 N N . LEU A 1 91 ? 0.199 -2.179 18.128 1.00 83.75 91 LEU A N 1
ATOM 756 C CA . LEU A 1 91 ? -0.145 -3.606 18.116 1.00 83.75 91 LEU A CA 1
ATOM 757 C C . LEU A 1 91 ? 0.722 -4.387 17.128 1.00 83.75 91 LEU A C 1
ATOM 759 O O . LEU A 1 91 ? 1.038 -5.543 17.388 1.00 83.75 91 LEU A O 1
ATOM 763 N N . GLN A 1 92 ? 1.153 -3.746 16.041 1.00 77.69 92 GLN A N 1
ATOM 764 C CA . GLN A 1 92 ? 2.054 -4.334 15.049 1.00 77.69 92 GLN A CA 1
ATOM 765 C C . GLN A 1 92 ? 3.507 -4.496 15.528 1.00 77.69 92 GLN A C 1
A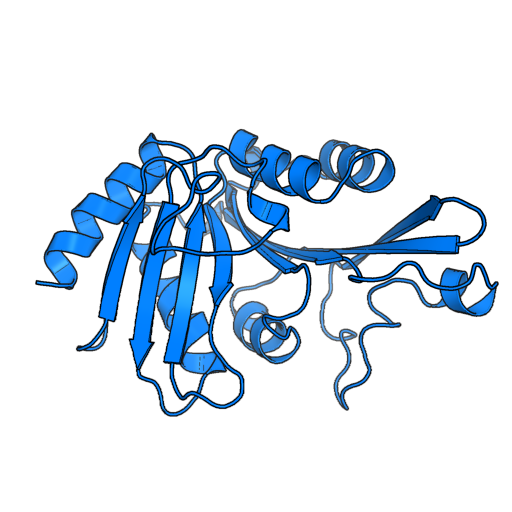TOM 767 O O . GLN A 1 92 ? 4.287 -5.198 14.890 1.00 77.69 92 GLN A O 1
ATOM 772 N N . SER A 1 93 ? 3.904 -3.863 16.633 1.00 65.94 93 SER A N 1
ATOM 773 C CA . SER A 1 93 ? 5.293 -3.799 17.103 1.00 65.94 93 SER A CA 1
ATOM 774 C C . SER A 1 93 ? 5.794 -5.073 17.809 1.00 65.94 93 SER A C 1
ATOM 776 O O . SER A 1 93 ? 6.498 -4.974 18.808 1.00 65.94 93 SER A O 1
ATOM 778 N N . SER A 1 94 ? 5.451 -6.272 17.328 1.00 54.41 94 SER A N 1
ATOM 779 C CA . SER A 1 94 ? 5.903 -7.541 17.932 1.00 54.41 94 SER A CA 1
ATOM 780 C C . SER A 1 94 ? 7.410 -7.813 17.783 1.00 54.41 94 SER A C 1
ATOM 782 O O . SER A 1 94 ? 7.908 -8.751 18.397 1.00 54.41 94 SER A O 1
ATOM 784 N N . ASN A 1 95 ? 8.130 -7.009 16.990 1.00 51.59 95 ASN A N 1
ATOM 785 C CA . ASN A 1 95 ? 9.578 -7.108 16.785 1.00 51.59 95 ASN A CA 1
ATOM 786 C C . ASN A 1 95 ? 10.324 -6.029 17.590 1.00 51.59 95 ASN A C 1
ATOM 788 O O . ASN A 1 95 ? 9.788 -4.941 17.804 1.00 51.59 95 ASN A O 1
ATOM 792 N N . GLU A 1 96 ? 11.580 -6.309 17.963 1.00 50.88 96 GLU A N 1
ATOM 793 C CA . GLU A 1 96 ? 12.420 -5.546 18.913 1.00 50.88 96 GLU A CA 1
ATOM 794 C C . GLU A 1 96 ? 12.528 -4.026 18.665 1.00 50.88 96 GLU A C 1
ATOM 796 O O . GLU A 1 96 ? 12.886 -3.288 19.576 1.00 50.88 96 GLU A O 1
ATOM 801 N N . ASN A 1 97 ? 12.179 -3.530 17.471 1.00 56.94 97 ASN A N 1
ATOM 802 C CA . ASN A 1 97 ? 12.327 -2.119 17.097 1.00 56.94 97 ASN A CA 1
ATOM 803 C C . ASN A 1 97 ? 11.015 -1.345 16.874 1.00 56.94 97 ASN A C 1
ATOM 805 O O . ASN A 1 97 ? 11.072 -0.133 16.641 1.00 56.94 97 ASN A O 1
ATOM 809 N N . GLY A 1 98 ? 9.853 -2.012 16.941 1.00 71.50 98 GLY A N 1
ATOM 810 C CA . GLY A 1 98 ? 8.531 -1.405 16.744 1.00 71.50 98 GLY A CA 1
ATOM 811 C C . GLY A 1 98 ? 8.417 -0.433 15.556 1.00 71.50 98 GLY A C 1
ATOM 812 O O . GLY A 1 98 ? 9.179 -0.494 14.592 1.00 71.50 98 GLY A O 1
ATOM 813 N N . PHE A 1 99 ? 7.455 0.492 15.628 1.00 81.00 99 PHE A N 1
ATOM 814 C CA . PHE A 1 99 ? 7.254 1.549 14.621 1.00 81.00 99 PHE A CA 1
ATOM 815 C C . PHE A 1 99 ? 7.467 2.956 15.192 1.00 81.00 99 PHE A C 1
ATOM 817 O O . PHE A 1 99 ? 7.067 3.942 14.577 1.00 81.00 99 PHE A O 1
ATOM 824 N N . ASP A 1 100 ? 8.070 3.096 16.376 1.00 80.19 100 ASP A N 1
ATOM 825 C CA . ASP A 1 100 ? 8.201 4.384 17.083 1.00 80.19 100 ASP A CA 1
ATOM 826 C C . ASP A 1 100 ? 9.003 5.434 16.310 1.00 80.19 100 ASP A C 1
ATOM 828 O O . ASP A 1 100 ? 8.734 6.627 16.411 1.00 80.19 100 ASP A O 1
ATOM 832 N N . TRP A 1 101 ? 9.924 4.978 15.469 1.00 82.62 101 TRP A N 1
ATOM 833 C CA . TRP A 1 101 ? 10.751 5.801 14.592 1.00 82.62 101 TRP A CA 1
ATOM 834 C C . TRP A 1 101 ? 9.975 6.467 13.440 1.00 82.62 101 TRP A C 1
ATOM 836 O O . TRP A 1 101 ? 10.459 7.446 12.876 1.00 82.62 101 TRP A O 1
ATOM 846 N N . LEU A 1 102 ? 8.780 5.975 13.101 1.00 83.94 102 LEU A N 1
ATOM 847 C CA . LEU A 1 102 ? 7.964 6.474 11.995 1.00 83.94 102 LEU A CA 1
ATOM 848 C C . LEU A 1 102 ? 7.142 7.694 12.447 1.00 83.94 102 LEU A C 1
ATOM 850 O O . LEU A 1 102 ? 6.328 7.592 13.368 1.00 83.94 102 LEU A O 1
ATOM 854 N N . LYS A 1 103 ? 7.380 8.862 11.833 1.00 73.81 103 LYS A N 1
ATOM 855 C CA . LYS A 1 103 ? 6.988 10.171 12.400 1.00 73.81 103 LYS A CA 1
ATOM 856 C C . LYS A 1 103 ? 5.583 10.678 12.050 1.00 73.81 103 LYS A C 1
ATOM 858 O O . LYS A 1 103 ? 5.109 11.575 12.731 1.00 73.81 103 LYS A O 1
ATOM 863 N N . ASN A 1 104 ? 4.892 10.095 11.073 1.00 86.25 104 ASN A N 1
ATOM 864 C CA . ASN A 1 104 ? 3.563 10.548 10.634 1.00 86.25 104 ASN A CA 1
ATOM 865 C C . ASN A 1 104 ? 2.603 9.364 10.533 1.00 86.25 104 ASN A C 1
ATOM 867 O O . ASN A 1 104 ? 2.198 8.979 9.440 1.00 86.25 104 ASN A O 1
ATOM 871 N N . LYS A 1 105 ? 2.342 8.726 11.673 1.00 91.44 105 LYS A N 1
ATOM 872 C CA . LYS A 1 105 ? 1.490 7.542 11.780 1.00 91.44 105 LYS A CA 1
ATOM 873 C C . LYS A 1 105 ? 0.060 7.941 12.096 1.00 91.44 105 LYS A C 1
ATOM 875 O O . LYS A 1 105 ? -0.168 8.745 12.997 1.00 91.44 105 LYS A O 1
ATOM 880 N N . HIS A 1 106 ? -0.874 7.297 11.417 1.00 94.38 106 HIS A N 1
ATOM 881 C CA . HIS A 1 106 ? -2.299 7.443 11.659 1.00 94.38 106 HIS A CA 1
ATOM 882 C C . HIS A 1 106 ? -2.887 6.069 11.946 1.00 94.38 106 HIS A C 1
ATOM 884 O O . HIS A 1 106 ? -2.606 5.112 11.223 1.00 94.38 106 HIS A O 1
ATOM 890 N N . ASP A 1 107 ? -3.665 5.984 13.020 1.00 94.25 107 ASP A N 1
ATOM 891 C CA . ASP A 1 107 ? -4.366 4.783 13.453 1.00 94.25 107 ASP A CA 1
ATOM 892 C C . ASP A 1 107 ? -5.859 4.944 13.173 1.00 94.25 107 ASP A C 1
ATOM 894 O O . ASP A 1 107 ? -6.457 5.970 13.501 1.00 94.25 107 ASP A O 1
ATOM 898 N N . PHE A 1 108 ? -6.466 3.901 12.622 1.00 95.00 108 PHE A N 1
ATOM 899 C CA . PHE A 1 108 ? -7.891 3.841 12.337 1.00 95.00 108 PHE A CA 1
ATOM 900 C C . PHE A 1 108 ? -8.508 2.637 13.024 1.00 95.00 108 PHE A C 1
ATOM 902 O O . PHE A 1 108 ? -7.940 1.541 13.047 1.00 95.00 108 PHE A O 1
ATOM 909 N N . LEU A 1 109 ? -9.696 2.862 13.577 1.00 93.62 109 LEU A N 1
ATOM 910 C CA . LEU A 1 109 ? -10.474 1.858 14.274 1.00 93.62 109 LEU A CA 1
ATOM 911 C C . LEU A 1 109 ? -11.917 1.928 13.799 1.00 93.62 109 LEU A C 1
ATOM 913 O O . LEU A 1 109 ? -12.568 2.960 13.952 1.00 93.62 109 LEU A O 1
ATOM 917 N N . SER A 1 110 ? -12.423 0.804 13.305 1.00 91.06 110 SER A N 1
ATOM 918 C CA . SER A 1 110 ? -13.848 0.604 13.050 1.00 91.06 110 SER A CA 1
ATOM 919 C C . SER A 1 110 ? -14.359 -0.600 13.836 1.00 91.06 110 SER A C 1
ATOM 921 O O . SER A 1 110 ? -13.615 -1.537 14.136 1.00 91.06 110 SER A O 1
ATOM 923 N N . GLU A 1 111 ? -15.623 -0.544 14.246 1.00 90.75 111 GLU A N 1
ATOM 924 C CA . GLU A 1 111 ? -16.279 -1.610 15.000 1.00 90.75 111 GLU A CA 1
ATOM 925 C C . GLU A 1 111 ? -17.188 -2.415 14.073 1.00 90.75 111 GLU A C 1
ATOM 927 O O . GLU A 1 111 ? -17.985 -1.843 13.333 1.00 90.75 111 GLU A O 1
ATOM 932 N N . ILE A 1 112 ? -17.045 -3.740 14.109 1.00 89.12 112 ILE A N 1
ATOM 933 C CA . ILE A 1 112 ? -17.788 -4.689 13.278 1.00 89.12 112 ILE A CA 1
ATOM 934 C C . ILE A 1 112 ? -18.177 -5.862 14.178 1.00 89.12 112 ILE A C 1
ATOM 936 O O . ILE A 1 112 ? -17.303 -6.536 14.726 1.00 89.12 112 ILE A O 1
ATOM 940 N N . ASP A 1 113 ? -19.479 -6.079 14.368 1.00 89.81 113 ASP A N 1
ATOM 941 C CA . ASP A 1 113 ? -20.044 -7.186 15.157 1.00 89.81 113 ASP A CA 1
ATOM 942 C C . ASP A 1 113 ? -19.401 -7.365 16.549 1.00 89.81 113 ASP A C 1
ATOM 944 O O . ASP A 1 113 ? -19.051 -8.469 16.973 1.00 89.81 113 ASP A O 1
ATOM 948 N N . GLY A 1 114 ? -19.182 -6.257 17.268 1.00 88.94 114 GLY A N 1
ATOM 949 C CA . GLY A 1 114 ? -18.576 -6.260 18.608 1.00 88.94 114 GLY A CA 1
ATOM 950 C C . GLY A 1 114 ? -17.073 -6.574 18.638 1.00 88.94 114 GLY A C 1
ATOM 951 O O . GLY A 1 114 ? -16.480 -6.688 19.715 1.00 88.94 114 GLY A O 1
ATOM 952 N N . LYS A 1 115 ? -16.429 -6.690 17.475 1.00 94.06 115 LYS A N 1
ATOM 953 C CA . LYS A 1 115 ? -14.973 -6.721 17.302 1.00 94.06 115 LYS A CA 1
ATOM 954 C C . LYS A 1 115 ? -14.500 -5.408 16.688 1.00 94.06 115 LYS A C 1
ATOM 956 O O . LYS A 1 115 ? -15.300 -4.593 16.241 1.00 94.06 115 LYS A O 1
ATOM 961 N N . ILE A 1 116 ? -13.191 -5.192 16.673 1.00 92.25 116 ILE A N 1
ATOM 962 C CA . ILE A 1 116 ? -12.594 -4.022 16.030 1.00 92.25 116 ILE A CA 1
ATOM 963 C C . ILE A 1 116 ? -11.691 -4.441 14.874 1.00 92.25 116 ILE A C 1
ATOM 965 O O . ILE A 1 116 ? -10.911 -5.393 14.979 1.00 92.25 116 ILE A O 1
ATOM 969 N N . LYS A 1 117 ? -11.804 -3.697 13.780 1.00 91.94 117 LYS A N 1
ATOM 970 C CA . LYS A 1 117 ? -10.865 -3.672 12.666 1.00 91.94 117 LYS A CA 1
ATOM 971 C C . LYS A 1 117 ? -9.875 -2.543 12.927 1.00 91.94 117 LYS A C 1
ATOM 973 O O . LYS A 1 117 ? -10.274 -1.438 13.298 1.00 91.94 117 LYS A O 1
ATOM 978 N N . LEU A 1 118 ? -8.590 -2.835 12.759 1.00 93.12 118 LEU A N 1
ATOM 979 C CA . LEU A 1 118 ? -7.521 -1.855 12.908 1.00 93.12 118 LEU A CA 1
ATOM 980 C C . LEU A 1 118 ? -6.731 -1.751 11.617 1.00 93.12 118 LEU A C 1
ATOM 982 O O . LEU A 1 118 ? -6.314 -2.761 11.051 1.00 93.12 118 LEU A O 1
ATOM 986 N N . SER A 1 119 ? -6.482 -0.518 11.209 1.00 94.31 119 SER A N 1
ATOM 987 C CA . SER A 1 119 ? -5.595 -0.199 10.100 1.00 94.31 119 SER A CA 1
ATOM 988 C C . SER A 1 119 ? -4.816 1.068 10.411 1.00 94.31 119 SER A C 1
ATOM 990 O O . SER A 1 119 ? -5.108 1.782 11.373 1.00 94.31 119 SER A O 1
ATOM 992 N N . GLY A 1 120 ? -3.799 1.339 9.612 1.00 93.88 120 GLY A N 1
ATOM 993 C CA . GLY A 1 120 ? -3.034 2.561 9.721 1.00 93.88 120 GLY A CA 1
ATOM 994 C C . GLY A 1 120 ? -2.291 2.868 8.439 1.00 93.88 120 GLY A C 1
ATOM 995 O O . GLY A 1 120 ? -1.942 1.968 7.675 1.00 93.88 120 GLY A O 1
ATOM 996 N N . TYR A 1 121 ? -2.025 4.151 8.223 1.00 94.62 121 TYR A N 1
ATOM 997 C CA . TYR A 1 121 ? -1.040 4.575 7.236 1.00 94.62 121 TYR A CA 1
ATOM 998 C C . TYR A 1 121 ? 0.035 5.437 7.873 1.00 94.62 121 TYR A C 1
ATOM 1000 O O . TYR A 1 121 ? -0.137 5.997 8.961 1.00 94.62 121 TYR A O 1
ATOM 1008 N N . ALA A 1 122 ? 1.158 5.521 7.177 1.00 92.94 122 ALA A N 1
ATOM 1009 C CA . ALA A 1 122 ? 2.224 6.421 7.529 1.00 92.94 122 ALA A CA 1
ATOM 1010 C C . ALA A 1 122 ? 2.942 6.962 6.301 1.00 92.94 122 ALA A C 1
ATOM 1012 O O . ALA A 1 122 ? 3.156 6.240 5.326 1.00 92.94 122 ALA A O 1
ATOM 1013 N N . LEU A 1 123 ? 3.354 8.226 6.384 1.00 90.69 123 LEU A N 1
ATOM 1014 C CA . LEU A 1 123 ? 4.288 8.797 5.419 1.00 90.69 123 LEU A CA 1
ATOM 1015 C C . LEU A 1 123 ? 5.682 8.228 5.683 1.00 90.69 123 LEU A C 1
ATOM 1017 O O . LEU A 1 123 ? 6.188 8.313 6.805 1.00 90.69 123 LEU A O 1
ATOM 1021 N N . ALA A 1 124 ? 6.287 7.677 4.640 1.00 84.31 124 ALA A N 1
ATOM 1022 C CA . ALA A 1 124 ? 7.633 7.137 4.659 1.00 84.31 124 ALA A CA 1
ATOM 1023 C C . ALA A 1 124 ? 8.573 8.104 3.936 1.00 84.31 124 ALA A C 1
ATOM 1025 O O . ALA A 1 124 ? 8.289 8.536 2.819 1.00 84.31 124 ALA A O 1
ATOM 1026 N N . SER A 1 125 ? 9.702 8.444 4.552 1.00 81.44 125 SER A N 1
ATOM 1027 C CA . SER A 1 125 ? 10.836 8.943 3.771 1.00 81.44 125 SER A CA 1
ATOM 1028 C C . SER A 1 125 ? 11.503 7.788 3.009 1.00 81.44 125 SER A C 1
ATOM 1030 O O . SER A 1 125 ? 11.294 6.619 3.337 1.00 81.44 125 SER A O 1
ATOM 1032 N N . ASP A 1 126 ? 12.359 8.091 2.033 1.00 74.50 126 ASP A N 1
ATOM 1033 C CA . ASP A 1 126 ? 13.161 7.053 1.366 1.00 74.50 126 ASP A CA 1
ATOM 1034 C C . ASP A 1 126 ? 14.043 6.283 2.361 1.00 74.50 126 ASP A C 1
ATOM 1036 O O . ASP A 1 126 ? 14.185 5.064 2.263 1.00 74.50 126 ASP A O 1
ATOM 1040 N N . TYR A 1 127 ? 14.579 6.982 3.368 1.00 73.94 127 TYR A N 1
ATOM 1041 C CA . TYR A 1 127 ? 15.354 6.374 4.452 1.00 73.94 127 TYR A CA 1
ATOM 1042 C C . TYR A 1 127 ? 14.510 5.394 5.280 1.00 73.94 127 TYR A C 1
ATOM 1044 O O . TYR A 1 127 ? 14.979 4.325 5.673 1.00 73.94 127 TYR A O 1
ATOM 1052 N N . ASP A 1 128 ? 13.244 5.741 5.505 1.00 82.31 128 ASP A N 1
ATOM 1053 C CA . ASP A 1 128 ? 12.294 4.917 6.243 1.00 82.31 128 ASP A CA 1
ATOM 1054 C C . ASP A 1 128 ? 11.846 3.696 5.437 1.00 82.31 128 ASP A C 1
ATOM 1056 O O . ASP A 1 128 ? 11.618 2.641 6.023 1.00 82.31 128 ASP A O 1
ATOM 1060 N N . LEU A 1 129 ? 11.754 3.801 4.106 1.00 82.75 129 LEU A N 1
ATOM 1061 C CA . LEU A 1 129 ? 11.186 2.764 3.241 1.00 82.75 129 LEU A CA 1
ATOM 1062 C C . LEU A 1 129 ? 11.841 1.392 3.448 1.00 82.75 129 LEU A C 1
ATOM 1064 O O . LEU A 1 129 ? 11.126 0.417 3.671 1.00 82.75 129 LEU A O 1
ATOM 1068 N N . LYS A 1 130 ? 13.181 1.308 3.45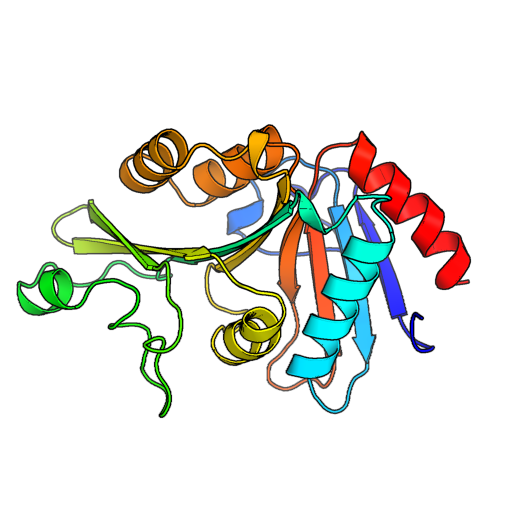2 1.00 83.75 130 LYS A N 1
ATOM 1069 C CA . LYS A 1 130 ? 13.897 0.035 3.681 1.00 83.75 130 LYS A CA 1
ATOM 1070 C C . LYS A 1 130 ? 13.532 -0.578 5.039 1.00 83.75 130 LYS A C 1
ATOM 1072 O O . LYS A 1 130 ? 13.309 -1.781 5.143 1.00 83.75 130 LYS A O 1
ATOM 1077 N N . LYS A 1 131 ? 13.405 0.262 6.069 1.00 83.62 131 LYS A N 1
ATOM 1078 C CA . LYS A 1 131 ? 13.036 -0.161 7.423 1.00 83.62 131 LYS A CA 1
ATOM 1079 C C . LYS A 1 131 ? 11.550 -0.513 7.547 1.00 83.62 131 LYS A C 1
ATOM 1081 O O . LYS A 1 131 ? 11.194 -1.379 8.336 1.00 83.62 131 LYS A O 1
ATOM 1086 N N . ILE A 1 132 ? 10.664 0.123 6.779 1.00 82.06 132 ILE A N 1
ATOM 1087 C CA . ILE A 1 132 ? 9.245 -0.258 6.740 1.00 82.06 132 ILE A CA 1
ATOM 1088 C C . ILE A 1 132 ? 9.110 -1.624 6.061 1.00 82.06 132 ILE A C 1
ATOM 1090 O O . ILE A 1 132 ? 8.412 -2.490 6.581 1.00 82.06 132 ILE A O 1
ATOM 1094 N N . ILE A 1 133 ? 9.793 -1.832 4.931 1.00 83.31 133 ILE A N 1
ATOM 1095 C CA . ILE A 1 133 ? 9.808 -3.105 4.193 1.00 83.31 133 ILE A CA 1
ATOM 1096 C C . ILE A 1 133 ? 10.225 -4.267 5.102 1.00 83.31 133 ILE A C 1
ATOM 1098 O O . ILE A 1 133 ? 9.578 -5.309 5.080 1.00 83.31 133 ILE A O 1
ATOM 1102 N N . SER A 1 134 ? 11.239 -4.082 5.954 1.00 78.81 134 SER A N 1
ATOM 1103 C CA . SER A 1 134 ? 11.677 -5.128 6.890 1.00 78.81 134 SER A CA 1
ATOM 1104 C C . SER A 1 134 ? 10.660 -5.462 7.988 1.00 78.81 134 SER A C 1
ATOM 1106 O O . SER A 1 134 ? 10.695 -6.544 8.571 1.00 78.81 134 SER A O 1
ATOM 1108 N N . CYS A 1 135 ? 9.726 -4.552 8.277 1.00 76.69 135 CYS A N 1
ATOM 1109 C CA . CYS A 1 135 ? 8.746 -4.716 9.352 1.00 76.69 135 CYS A CA 1
ATOM 1110 C C . CYS A 1 135 ? 7.402 -5.313 8.880 1.00 76.69 135 CYS A C 1
ATOM 1112 O O . CYS A 1 135 ? 6.598 -5.769 9.708 1.00 76.69 135 CYS A O 1
ATOM 1114 N N . PHE A 1 136 ? 7.133 -5.330 7.571 1.00 74.88 136 PHE A N 1
ATOM 1115 C CA . PHE A 1 136 ? 5.908 -5.888 6.995 1.00 74.88 136 PHE A CA 1
ATOM 1116 C C . PHE A 1 136 ? 6.188 -7.207 6.264 1.00 74.88 136 PHE A C 1
ATOM 1118 O O . PHE A 1 136 ? 6.913 -7.264 5.276 1.00 74.88 136 PHE A O 1
ATOM 1125 N N . SER A 1 137 ? 5.580 -8.296 6.748 1.00 69.12 137 SER A N 1
ATOM 1126 C CA . SER A 1 137 ? 5.536 -9.556 5.998 1.00 69.12 137 SER A CA 1
ATOM 1127 C C . SER A 1 137 ? 4.561 -9.422 4.825 1.00 69.12 137 SER A C 1
ATOM 1129 O O . SER A 1 137 ? 3.533 -8.762 4.951 1.00 69.12 137 SER A O 1
ATOM 1131 N N . TYR A 1 138 ? 4.850 -10.105 3.715 1.00 65.75 138 TYR A N 1
ATOM 1132 C CA . TYR A 1 138 ? 4.006 -10.152 2.512 1.00 65.75 138 TYR A CA 1
ATOM 1133 C C . TYR A 1 138 ? 2.628 -10.783 2.768 1.00 65.75 138 TYR A C 1
ATOM 1135 O O . TYR A 1 138 ? 1.709 -10.627 1.970 1.00 65.75 138 TYR A O 1
ATOM 1143 N N . LYS A 1 139 ? 2.494 -11.522 3.877 1.00 66.44 139 LYS A N 1
ATOM 1144 C CA . LYS A 1 139 ? 1.236 -12.139 4.312 1.00 66.44 139 LYS A CA 1
ATOM 1145 C C . LYS A 1 139 ? 0.240 -11.112 4.850 1.00 66.44 139 LYS A C 1
ATOM 1147 O O . LYS A 1 139 ? -0.946 -11.411 4.882 1.00 66.44 139 LYS A O 1
ATOM 1152 N N . LYS A 1 140 ? 0.716 -9.932 5.266 1.00 74.88 140 LYS A N 1
ATOM 1153 C CA . LYS A 1 140 ? -0.127 -8.861 5.804 1.00 74.88 140 LYS A CA 1
ATOM 1154 C C . LYS A 1 140 ? -0.851 -8.147 4.667 1.00 74.88 140 LYS A C 1
ATOM 1156 O O . LYS A 1 140 ? -0.265 -7.900 3.610 1.00 74.88 140 LYS A O 1
ATOM 1161 N N . MET A 1 141 ? -2.081 -7.712 4.922 1.00 86.38 141 MET A N 1
ATOM 1162 C CA . MET A 1 141 ? -2.797 -6.752 4.082 1.00 86.38 141 MET A CA 1
ATOM 1163 C C . MET A 1 141 ? -2.103 -5.384 4.145 1.00 86.38 141 MET A C 1
ATOM 1165 O O . MET A 1 141 ? -2.514 -4.476 4.867 1.00 86.38 141 MET A O 1
ATOM 1169 N N . SER A 1 142 ? -1.006 -5.237 3.405 1.00 89.38 142 SER A N 1
ATOM 1170 C CA . SER A 1 142 ? -0.182 -4.028 3.348 1.00 89.38 142 SER A CA 1
ATOM 1171 C C . SER A 1 142 ? 0.222 -3.695 1.920 1.00 89.38 142 SER A C 1
ATOM 1173 O O . SER A 1 142 ? 0.509 -4.591 1.128 1.00 89.38 142 SER A O 1
ATOM 1175 N N . PHE A 1 143 ? 0.275 -2.404 1.616 1.00 92.81 143 PHE A N 1
ATOM 1176 C CA . PHE A 1 143 ? 0.807 -1.901 0.358 1.00 92.81 143 PHE A CA 1
ATOM 1177 C C . PHE A 1 143 ? 1.554 -0.589 0.577 1.00 92.81 143 PHE A C 1
ATOM 1179 O O . PHE A 1 143 ? 1.439 0.073 1.616 1.00 92.81 143 PHE A O 1
ATOM 1186 N N . TYR A 1 144 ? 2.314 -0.210 -0.439 1.00 93.94 144 TYR A N 1
ATOM 1187 C CA . TYR A 1 144 ? 3.033 1.053 -0.505 1.00 93.94 144 TYR A CA 1
ATOM 1188 C C . TYR A 1 144 ? 2.482 1.850 -1.673 1.00 93.94 144 TYR A C 1
ATOM 1190 O O . TYR A 1 144 ? 2.040 1.271 -2.659 1.00 93.94 144 TYR A O 1
ATOM 1198 N N . THR A 1 145 ? 2.498 3.170 -1.590 1.00 94.56 145 THR A N 1
ATOM 1199 C CA . THR A 1 145 ? 2.066 4.011 -2.700 1.00 94.56 145 THR A CA 1
ATOM 1200 C C . THR A 1 145 ? 2.967 5.214 -2.863 1.00 94.56 145 THR A C 1
ATOM 1202 O O . THR A 1 145 ? 3.339 5.859 -1.883 1.00 94.56 145 THR A O 1
ATOM 1205 N N . TYR A 1 146 ? 3.276 5.523 -4.118 1.00 93.50 146 TYR A N 1
ATOM 1206 C CA . TYR A 1 146 ? 4.029 6.700 -4.524 1.00 93.50 146 TYR A CA 1
ATOM 1207 C C . TYR A 1 146 ? 3.141 7.594 -5.381 1.00 93.50 146 TYR A C 1
ATOM 1209 O O . TYR A 1 146 ? 2.633 7.151 -6.410 1.00 93.50 146 TYR A O 1
ATOM 1217 N N . LEU A 1 147 ? 2.915 8.831 -4.944 1.00 93.06 147 LEU A N 1
ATOM 1218 C CA . LEU A 1 147 ? 2.053 9.781 -5.650 1.00 93.06 147 LEU A CA 1
ATOM 1219 C C . LEU A 1 147 ? 2.519 11.221 -5.464 1.00 93.06 147 LEU A C 1
ATOM 1221 O O . LEU A 1 147 ? 3.228 11.539 -4.505 1.00 93.06 147 LEU A O 1
ATOM 1225 N N . ASN A 1 148 ? 2.075 12.101 -6.360 1.00 92.25 148 ASN A N 1
ATOM 1226 C CA . ASN A 1 148 ? 2.315 13.529 -6.222 1.00 92.25 148 ASN A CA 1
ATOM 1227 C C . ASN A 1 148 ? 1.586 14.052 -4.976 1.00 92.25 148 ASN A C 1
ATOM 1229 O O . ASN A 1 148 ? 0.381 13.846 -4.813 1.00 92.25 148 ASN A O 1
ATOM 1233 N N . LYS A 1 149 ? 2.301 14.781 -4.116 1.00 92.69 149 LYS A N 1
ATOM 1234 C CA . LYS A 1 149 ? 1.768 15.349 -2.871 1.00 92.69 149 LYS A CA 1
ATOM 1235 C C . LYS A 1 149 ? 0.540 16.233 -3.103 1.00 92.69 149 LYS A C 1
ATOM 1237 O O . LYS A 1 149 ? -0.310 16.318 -2.225 1.00 92.69 149 LYS A O 1
ATOM 1242 N N . LYS A 1 150 ? 0.428 16.888 -4.265 1.00 93.75 150 LYS A N 1
ATOM 1243 C CA . LYS A 1 150 ? -0.726 17.739 -4.610 1.00 93.75 150 LYS A CA 1
ATOM 1244 C C . LYS A 1 150 ? -2.021 16.948 -4.799 1.00 93.75 150 LYS A C 1
ATOM 1246 O O . LYS A 1 150 ? -3.089 17.507 -4.580 1.00 93.75 150 LYS A O 1
ATOM 1251 N N . ASN A 1 151 ? -1.919 15.674 -5.175 1.00 93.94 151 ASN A N 1
ATOM 1252 C CA . ASN A 1 151 ? -3.068 14.791 -5.376 1.00 93.94 151 ASN A CA 1
ATOM 1253 C C . ASN A 1 151 ? -3.493 14.093 -4.073 1.00 93.94 151 ASN A C 1
ATOM 1255 O O . ASN A 1 151 ? -4.494 13.380 -4.060 1.00 93.94 151 ASN A O 1
ATOM 1259 N N . PHE A 1 152 ? -2.734 14.265 -2.986 1.00 94.81 152 PHE A N 1
ATOM 1260 C CA . PHE A 1 152 ? -3.001 13.636 -1.701 1.00 94.81 152 PHE A CA 1
ATOM 1261 C C . PHE A 1 152 ? -3.875 14.525 -0.806 1.00 94.81 152 PHE A C 1
ATOM 1263 O O . PHE A 1 152 ? -3.438 15.588 -0.365 1.00 94.81 152 PHE A O 1
ATOM 1270 N N . ASP A 1 153 ? -5.076 14.049 -0.475 1.00 96.12 153 ASP A N 1
ATOM 1271 C CA . ASP A 1 153 ? -5.953 14.637 0.540 1.00 96.12 153 ASP A CA 1
ATOM 1272 C C . ASP A 1 153 ? -6.111 13.692 1.741 1.00 96.12 153 ASP A C 1
ATOM 1274 O O . ASP A 1 153 ? -6.802 12.670 1.709 1.00 96.12 153 ASP A O 1
ATOM 1278 N N . GLU A 1 154 ? -5.470 14.065 2.842 1.00 94.69 154 GLU A N 1
ATOM 1279 C CA . GLU A 1 154 ? -5.467 13.295 4.081 1.00 94.69 154 GLU A CA 1
ATOM 1280 C C . GLU A 1 154 ? -6.865 13.111 4.695 1.00 94.69 154 GLU A C 1
ATOM 1282 O O . GLU A 1 154 ? -7.168 12.059 5.268 1.00 94.69 154 GLU A O 1
ATOM 1287 N N . LYS A 1 155 ? -7.745 14.114 4.568 1.00 95.56 155 LYS A N 1
ATOM 1288 C CA . LYS A 1 155 ? -9.101 14.051 5.131 1.00 95.56 155 LYS A CA 1
ATOM 1289 C C . LYS A 1 155 ? -9.962 13.083 4.334 1.00 95.56 155 LYS A C 1
ATOM 1291 O O . LYS A 1 155 ? -10.704 12.301 4.929 1.00 95.56 155 LYS A O 1
ATOM 1296 N N . ILE A 1 156 ? -9.845 13.111 3.005 1.00 96.75 156 ILE A N 1
ATOM 1297 C CA . ILE A 1 156 ? -10.544 12.158 2.134 1.00 96.75 156 ILE A CA 1
ATOM 1298 C C . ILE A 1 156 ? -10.061 10.737 2.428 1.00 96.75 156 ILE A C 1
ATOM 1300 O O . ILE A 1 156 ? -10.895 9.864 2.669 1.00 96.75 156 ILE A O 1
ATOM 1304 N N . LEU A 1 157 ? -8.742 10.515 2.496 1.00 96.44 157 LEU A N 1
ATOM 1305 C CA . LEU A 1 157 ? -8.189 9.205 2.845 1.00 96.44 157 LEU A CA 1
ATOM 1306 C C . LEU A 1 157 ? -8.706 8.718 4.206 1.00 96.44 157 LEU A C 1
ATOM 1308 O O . LEU A 1 157 ? -9.161 7.582 4.321 1.00 96.44 157 LEU A O 1
ATOM 1312 N N . SER A 1 158 ? -8.682 9.580 5.225 1.00 95.00 158 SER A N 1
ATOM 1313 C CA . SER A 1 158 ? -9.146 9.238 6.576 1.00 95.00 158 SER A CA 1
ATOM 1314 C C . SER A 1 158 ? -10.610 8.791 6.596 1.00 95.00 158 SER A C 1
ATOM 1316 O O . SER A 1 158 ? -10.958 7.820 7.274 1.00 95.00 158 SER A O 1
ATOM 1318 N N . ASN A 1 159 ? -11.467 9.462 5.821 1.00 94.88 159 ASN A N 1
ATOM 1319 C CA . ASN A 1 159 ? -12.873 9.085 5.681 1.00 94.88 159 ASN A CA 1
ATOM 1320 C C . ASN A 1 159 ? -13.033 7.738 4.968 1.00 94.88 159 ASN A C 1
ATOM 1322 O O . ASN A 1 159 ? -13.822 6.907 5.414 1.00 94.88 159 ASN A O 1
ATOM 1326 N N . ILE A 1 160 ? -12.266 7.507 3.898 1.00 95.94 160 ILE A N 1
ATOM 1327 C CA . ILE A 1 160 ? -12.292 6.249 3.143 1.00 95.94 160 ILE A CA 1
ATOM 1328 C C . ILE A 1 160 ? -11.850 5.080 4.022 1.00 95.94 160 ILE A C 1
ATOM 1330 O O . ILE A 1 160 ? -12.541 4.073 4.061 1.00 95.94 160 ILE A O 1
ATOM 1334 N N . ILE A 1 161 ? -10.766 5.219 4.789 1.00 94.69 161 ILE A N 1
ATOM 1335 C CA . ILE A 1 161 ? -10.308 4.150 5.690 1.00 94.69 161 ILE A CA 1
ATOM 1336 C C . ILE A 1 161 ? -11.345 3.864 6.788 1.00 94.69 161 ILE A C 1
ATOM 1338 O O . ILE A 1 161 ? -11.536 2.715 7.180 1.00 94.69 161 ILE A O 1
ATOM 1342 N N . SER A 1 162 ? -12.012 4.901 7.300 1.00 90.50 162 SER A N 1
ATOM 1343 C CA . SER A 1 162 ? -12.962 4.751 8.410 1.00 90.50 162 SER A CA 1
ATOM 1344 C C . SER A 1 162 ? -14.276 4.082 7.999 1.00 90.50 162 SER A C 1
ATOM 1346 O O . SER A 1 162 ? -14.897 3.412 8.825 1.00 90.50 162 SER A O 1
ATOM 1348 N N . LEU A 1 163 ? -14.715 4.290 6.754 1.00 88.44 163 LEU A N 1
ATOM 1349 C CA . LEU A 1 163 ? -16.026 3.851 6.259 1.00 88.44 163 LEU A CA 1
ATOM 1350 C C . LEU A 1 163 ? -15.953 2.713 5.237 1.00 88.44 163 LEU A C 1
ATOM 1352 O O . LEU A 1 163 ? -16.946 2.016 5.042 1.00 88.44 163 LEU A O 1
ATOM 1356 N N . GLY A 1 164 ? -14.817 2.567 4.565 1.00 87.56 164 GLY A N 1
ATOM 1357 C CA . GLY A 1 164 ? -14.611 1.635 3.467 1.00 87.56 164 GLY A CA 1
ATOM 1358 C C . GLY A 1 164 ? -13.881 0.361 3.872 1.00 87.56 164 GLY A C 1
ATOM 1359 O O . GLY A 1 164 ? -13.503 0.131 5.028 1.00 87.56 164 GLY A O 1
ATOM 1360 N N . ASP A 1 165 ? -13.681 -0.490 2.876 1.00 89.12 165 ASP A N 1
ATOM 1361 C CA . ASP A 1 165 ? -12.861 -1.687 2.980 1.00 89.12 165 ASP A CA 1
ATOM 1362 C C . ASP A 1 165 ? -11.439 -1.449 2.430 1.00 89.12 165 ASP A C 1
ATOM 1364 O O . ASP A 1 165 ? -11.049 -0.344 2.051 1.00 89.12 165 ASP A O 1
ATOM 1368 N N . TYR A 1 166 ? -10.629 -2.507 2.405 1.00 90.12 166 TYR A N 1
ATOM 1369 C CA . TYR A 1 166 ? -9.251 -2.444 1.922 1.00 90.12 166 TYR A CA 1
ATOM 1370 C C . TYR A 1 166 ? -9.145 -1.997 0.453 1.00 90.12 166 TYR A C 1
ATOM 1372 O O . TYR A 1 166 ? -8.227 -1.251 0.097 1.00 90.12 166 TYR A O 1
ATOM 1380 N N . LYS A 1 167 ? -10.085 -2.421 -0.409 1.00 91.31 167 LYS A N 1
ATOM 1381 C CA . LYS A 1 167 ? -10.054 -2.054 -1.833 1.00 91.31 167 LYS A CA 1
ATOM 1382 C C . LYS A 1 167 ? -10.397 -0.584 -2.024 1.00 91.31 167 LYS A C 1
ATOM 1384 O O . LYS A 1 167 ? -9.785 0.045 -2.883 1.00 91.31 167 LYS A O 1
ATOM 1389 N N . ASP A 1 168 ? -11.277 -0.006 -1.207 1.00 93.69 168 ASP A N 1
ATOM 1390 C CA . ASP A 1 168 ? -11.609 1.420 -1.297 1.00 93.69 168 ASP A CA 1
ATOM 1391 C C . ASP A 1 168 ? -10.368 2.302 -1.089 1.00 93.69 168 ASP A C 1
ATOM 1393 O O . ASP A 1 168 ? -10.185 3.307 -1.786 1.00 93.69 168 ASP A O 1
ATOM 1397 N N . VAL A 1 169 ? -9.464 1.883 -0.197 1.00 95.50 169 VAL A N 1
ATOM 1398 C CA . VAL A 1 169 ? -8.183 2.565 0.039 1.00 95.50 169 VAL A CA 1
ATOM 1399 C C . VAL A 1 169 ? -7.255 2.448 -1.177 1.00 95.50 169 VAL A C 1
ATOM 1401 O O . VAL A 1 169 ? -6.666 3.445 -1.597 1.00 95.50 169 VAL A O 1
ATOM 1404 N N . ILE A 1 170 ? -7.152 1.267 -1.796 1.00 95.06 170 ILE A N 1
ATOM 1405 C CA . ILE A 1 170 ? -6.380 1.082 -3.040 1.00 95.06 170 ILE A CA 1
ATOM 1406 C C . ILE A 1 170 ? -6.945 1.979 -4.149 1.00 95.06 170 ILE A C 1
ATOM 1408 O O . ILE A 1 170 ? -6.206 2.714 -4.806 1.00 95.06 170 ILE A O 1
ATOM 1412 N N . MET A 1 171 ? -8.267 1.958 -4.329 1.00 94.31 171 MET A N 1
ATOM 1413 C CA . MET A 1 171 ? -8.971 2.728 -5.353 1.00 94.31 171 MET A CA 1
ATOM 1414 C C . MET A 1 171 ? -8.781 4.234 -5.179 1.00 94.31 171 MET A C 1
ATOM 1416 O O . MET A 1 171 ? -8.675 4.952 -6.174 1.00 94.31 171 MET A O 1
ATOM 1420 N N . TYR A 1 172 ? -8.716 4.721 -3.938 1.00 95.81 172 TYR A N 1
ATOM 1421 C CA . TYR A 1 172 ? -8.357 6.107 -3.656 1.00 95.81 172 TYR A CA 1
ATOM 1422 C C . TYR A 1 172 ? -6.980 6.457 -4.228 1.00 95.81 172 TYR A C 1
ATOM 1424 O O . TYR A 1 172 ? -6.867 7.398 -5.013 1.00 95.81 172 TYR A O 1
ATOM 1432 N N . PHE A 1 173 ? -5.948 5.668 -3.918 1.00 95.75 173 PHE A N 1
ATOM 1433 C CA . PHE A 1 173 ? -4.597 5.958 -4.401 1.00 95.75 173 PHE A CA 1
ATOM 1434 C C . PHE A 1 173 ? -4.471 5.852 -5.920 1.00 95.75 173 PHE A C 1
ATOM 1436 O O . PHE A 1 173 ? -3.807 6.687 -6.531 1.00 95.75 173 PHE A O 1
ATOM 1443 N N . LEU A 1 174 ? -5.168 4.903 -6.549 1.00 94.19 174 LEU A N 1
ATOM 1444 C CA . LEU A 1 174 ? -5.217 4.798 -8.010 1.00 94.19 174 LEU A CA 1
ATOM 1445 C C . LEU A 1 174 ? -5.899 6.016 -8.660 1.00 94.19 174 LEU A C 1
ATOM 1447 O O . LEU A 1 174 ? -5.436 6.492 -9.698 1.00 94.19 174 LEU A O 1
ATOM 1451 N N . LYS A 1 175 ? -6.962 6.563 -8.046 1.00 93.00 175 LYS A N 1
ATOM 1452 C CA . LYS A 1 175 ? -7.618 7.810 -8.496 1.00 93.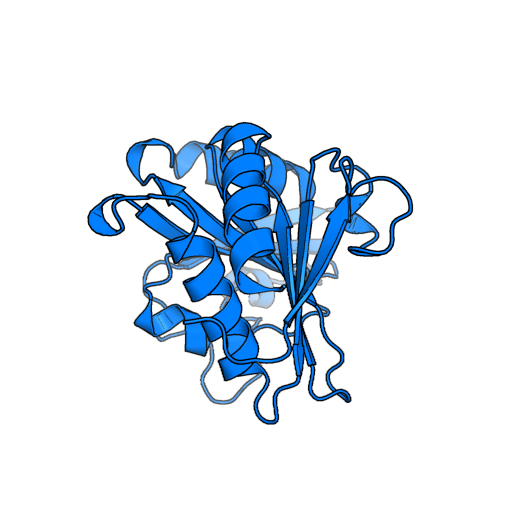00 175 LYS A CA 1
ATOM 1453 C C . LYS A 1 175 ? -6.725 9.040 -8.329 1.00 93.00 175 LYS A C 1
ATOM 1455 O O . LYS A 1 175 ? -6.817 9.957 -9.135 1.00 93.00 175 LYS A O 1
ATOM 1460 N N . CYS A 1 176 ? -5.847 9.038 -7.330 1.00 93.31 176 CYS A N 1
ATOM 1461 C CA . CYS A 1 176 ? -4.830 10.070 -7.118 1.00 93.31 176 CYS A CA 1
ATOM 1462 C C . CYS A 1 176 ? -3.596 9.914 -8.028 1.00 93.31 176 CYS A C 1
ATOM 1464 O O . CYS A 1 176 ? -2.580 10.569 -7.786 1.00 93.31 176 CYS A O 1
ATOM 1466 N N . GLU A 1 177 ? -3.677 9.058 -9.055 1.00 91.50 177 GLU A N 1
ATOM 1467 C CA . GLU A 1 177 ? -2.586 8.747 -9.989 1.00 91.50 177 GLU A CA 1
ATOM 1468 C C . GLU A 1 177 ? -1.363 8.117 -9.302 1.00 91.50 177 GLU A C 1
ATOM 1470 O O . GLU A 1 177 ? -0.228 8.265 -9.750 1.00 91.50 177 GLU A O 1
ATOM 1475 N N . GLY A 1 178 ? -1.589 7.407 -8.194 1.00 93.50 178 GLY A N 1
ATOM 1476 C CA . GLY A 1 178 ? -0.542 6.712 -7.461 1.00 93.50 178 GLY A CA 1
ATOM 1477 C C . GLY A 1 178 ? -0.036 5.456 -8.170 1.00 93.50 178 GLY A C 1
ATOM 1478 O O . GLY A 1 178 ? -0.772 4.754 -8.874 1.00 93.50 178 GLY A O 1
ATOM 1479 N N . LEU A 1 179 ? 1.239 5.149 -7.940 1.00 94.50 179 LEU A N 1
ATOM 1480 C CA . LEU A 1 179 ? 1.808 3.820 -8.143 1.00 94.50 179 LEU A CA 1
ATOM 1481 C C . LEU A 1 179 ? 1.603 3.029 -6.852 1.00 94.50 179 LEU A C 1
ATOM 1483 O O . LEU A 1 179 ? 2.202 3.380 -5.838 1.00 94.50 179 LEU A O 1
ATOM 1487 N N . VAL A 1 180 ? 0.773 1.988 -6.878 1.00 95.44 180 VAL A N 1
ATOM 1488 C CA . VAL A 1 180 ? 0.503 1.136 -5.712 1.00 95.44 180 VAL A CA 1
ATOM 1489 C C . VAL A 1 180 ? 1.334 -0.139 -5.818 1.00 95.44 180 VAL A C 1
ATOM 1491 O O . VAL A 1 180 ? 1.187 -0.899 -6.772 1.00 95.44 180 VAL A O 1
ATOM 1494 N N . PHE A 1 181 ? 2.201 -0.375 -4.839 1.00 93.88 181 PHE A N 1
ATOM 1495 C CA . PHE A 1 181 ? 3.128 -1.498 -4.777 1.00 93.88 181 PHE A CA 1
ATOM 1496 C C . PHE A 1 181 ? 2.683 -2.537 -3.750 1.00 93.88 181 PHE A C 1
ATOM 1498 O O . PHE A 1 181 ? 2.469 -2.218 -2.577 1.00 93.88 181 PHE A O 1
ATOM 1505 N N . PHE A 1 182 ? 2.653 -3.795 -4.175 1.00 92.19 182 PHE A N 1
ATOM 1506 C CA . PHE A 1 182 ? 2.485 -4.962 -3.319 1.00 92.19 182 PHE A CA 1
ATOM 1507 C C . PHE A 1 182 ? 3.766 -5.785 -3.330 1.00 92.19 182 PHE A C 1
ATOM 1509 O O . PHE A 1 182 ? 4.350 -6.028 -4.388 1.00 92.19 182 PHE A O 1
ATOM 1516 N N . LEU A 1 183 ? 4.193 -6.221 -2.148 1.00 89.12 183 LEU A N 1
ATOM 1517 C CA . LEU A 1 183 ? 5.358 -7.084 -2.002 1.00 89.12 183 LEU A CA 1
ATOM 1518 C C . LEU A 1 183 ? 4.911 -8.545 -2.058 1.00 89.12 183 LEU A C 1
ATOM 1520 O O . LEU A 1 183 ? 4.062 -8.973 -1.278 1.00 89.12 183 LEU A O 1
ATOM 1524 N N . LEU A 1 184 ? 5.514 -9.298 -2.967 1.00 84.50 184 LEU A N 1
ATOM 1525 C CA . LEU A 1 184 ? 5.377 -10.735 -3.145 1.00 84.50 184 LEU A CA 1
ATOM 1526 C C . LEU A 1 184 ? 6.716 -11.423 -2.873 1.00 84.50 184 LEU A C 1
ATOM 1528 O O . LEU A 1 184 ? 7.790 -10.874 -3.105 1.00 84.50 184 LEU A O 1
ATOM 1532 N N . GLY A 1 185 ? 6.660 -12.647 -2.377 1.00 70.00 185 GLY A N 1
ATOM 1533 C CA . GLY A 1 185 ? 7.846 -13.462 -2.136 1.00 70.00 185 GLY A CA 1
ATOM 1534 C C . GLY A 1 185 ? 7.630 -14.347 -0.930 1.00 70.00 185 GLY A C 1
ATOM 1535 O O . GLY A 1 185 ? 6.959 -13.945 0.014 1.00 70.00 185 GLY A O 1
ATOM 1536 N N . ASP A 1 186 ? 8.166 -15.554 -0.974 1.00 63.00 186 ASP A N 1
ATOM 1537 C CA . ASP A 1 186 ? 8.089 -16.475 0.149 1.00 63.00 186 ASP A CA 1
ATOM 1538 C C . ASP A 1 186 ? 9.140 -16.102 1.208 1.00 63.00 186 ASP A C 1
ATOM 1540 O O . ASP A 1 186 ? 10.229 -15.644 0.874 1.00 63.00 186 ASP A O 1
ATOM 1544 N N . GLU A 1 187 ? 8.841 -16.312 2.489 1.00 60.78 187 GLU A N 1
ATOM 1545 C CA . GLU A 1 187 ? 9.832 -16.147 3.564 1.00 60.78 187 GLU A CA 1
ATOM 1546 C C . GLU A 1 187 ? 10.962 -17.179 3.420 1.00 60.78 187 GLU A C 1
ATOM 1548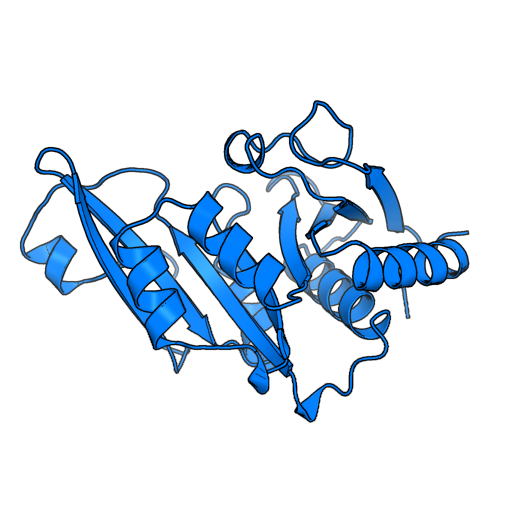 O O . GLU A 1 187 ? 12.098 -16.897 3.804 1.00 60.78 187 GLU A O 1
ATOM 1553 N N . ASP A 1 188 ? 10.660 -18.317 2.787 1.00 56.53 188 ASP A N 1
ATOM 1554 C CA . ASP A 1 188 ? 11.596 -19.418 2.562 1.00 56.53 188 ASP A CA 1
ATOM 1555 C C . ASP A 1 188 ? 12.405 -19.286 1.255 1.00 56.53 188 ASP A C 1
ATOM 1557 O O . ASP A 1 188 ? 13.462 -19.911 1.114 1.00 56.53 188 ASP A O 1
ATOM 1561 N N . TYR A 1 189 ? 11.963 -18.455 0.298 1.00 59.00 189 TYR A N 1
ATOM 1562 C CA . TYR A 1 189 ? 12.641 -18.267 -0.989 1.00 59.00 189 TYR A CA 1
ATOM 1563 C C . TYR A 1 189 ? 13.360 -16.920 -1.082 1.00 59.00 189 TYR A C 1
ATOM 1565 O O . TYR A 1 189 ? 12.866 -15.861 -0.715 1.00 59.00 189 TYR A O 1
ATOM 1573 N N . LYS A 1 190 ? 14.562 -16.967 -1.657 1.00 65.88 190 LYS A N 1
ATOM 1574 C CA . LYS A 1 190 ? 15.462 -15.830 -1.894 1.00 65.88 190 LYS A CA 1
ATOM 1575 C C . LYS A 1 190 ? 15.033 -14.961 -3.089 1.00 65.88 190 LYS A C 1
ATOM 1577 O O . LYS A 1 190 ? 15.875 -14.538 -3.878 1.00 65.88 190 LYS A O 1
ATOM 1582 N N . SER A 1 191 ? 13.736 -14.753 -3.289 1.00 78.25 191 SER A N 1
ATOM 1583 C CA . SER A 1 191 ? 13.222 -13.872 -4.339 1.00 78.25 191 SER A CA 1
ATOM 1584 C C . SER A 1 191 ? 12.456 -12.699 -3.738 1.00 78.25 191 SER A C 1
ATOM 1586 O O . SER A 1 191 ? 11.749 -12.823 -2.737 1.00 78.25 191 SER A O 1
ATOM 1588 N N . SER A 1 192 ? 12.632 -11.537 -4.358 1.00 86.12 192 SER A N 1
ATOM 1589 C CA . SER A 1 192 ? 11.867 -10.328 -4.079 1.00 86.12 192 SER A CA 1
ATOM 1590 C C . SER A 1 192 ? 11.024 -10.043 -5.308 1.00 86.12 192 SER A C 1
ATOM 1592 O O . SER A 1 192 ? 11.571 -9.837 -6.390 1.00 86.12 192 SER A O 1
ATOM 1594 N N . GLU A 1 193 ? 9.707 -10.036 -5.157 1.00 88.38 193 GLU A N 1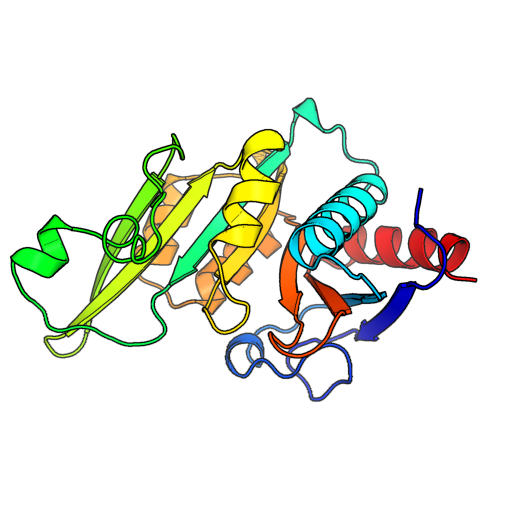
ATOM 1595 C CA . GLU A 1 193 ? 8.782 -9.710 -6.234 1.00 88.38 193 GLU A CA 1
ATOM 1596 C C . GLU A 1 193 ? 7.939 -8.485 -5.861 1.00 88.38 193 GLU A C 1
ATOM 1598 O O . GLU A 1 193 ? 7.379 -8.399 -4.773 1.00 88.38 193 GLU A O 1
ATOM 1603 N N . VAL A 1 194 ? 7.861 -7.497 -6.747 1.00 90.75 194 VAL A N 1
ATOM 1604 C CA . VAL A 1 194 ? 7.048 -6.293 -6.546 1.00 90.75 194 VAL A CA 1
ATOM 1605 C C . VAL A 1 194 ? 6.013 -6.220 -7.649 1.00 90.75 194 VAL A C 1
ATOM 1607 O O . VAL A 1 194 ? 6.359 -6.105 -8.825 1.00 90.75 194 VAL A O 1
ATOM 1610 N N . VAL A 1 195 ? 4.742 -6.243 -7.261 1.00 92.56 195 VAL A N 1
ATOM 1611 C CA . VAL A 1 195 ? 3.629 -5.936 -8.160 1.00 92.56 195 VAL A CA 1
ATOM 1612 C C . VAL A 1 195 ? 3.329 -4.456 -8.046 1.00 92.56 195 VAL A C 1
ATOM 1614 O O . VAL A 1 195 ? 3.066 -3.966 -6.952 1.00 92.56 195 VAL A O 1
ATOM 1617 N N . VAL A 1 196 ? 3.330 -3.751 -9.170 1.00 94.31 196 VAL A N 1
ATOM 1618 C CA . VAL A 1 196 ? 2.861 -2.371 -9.264 1.00 94.31 196 VAL A CA 1
ATOM 1619 C C . VAL A 1 196 ? 1.539 -2.320 -10.024 1.00 94.31 196 VAL A C 1
ATOM 1621 O O . VAL A 1 196 ? 1.397 -2.907 -11.100 1.00 94.31 196 VAL A O 1
ATOM 1624 N N . ILE A 1 197 ? 0.574 -1.607 -9.451 1.00 94.19 197 ILE A N 1
ATOM 1625 C CA . ILE A 1 197 ? -0.731 -1.296 -10.034 1.00 94.19 197 ILE A CA 1
ATOM 1626 C C . ILE A 1 197 ? -0.814 0.224 -10.168 1.00 94.19 197 ILE A C 1
ATOM 1628 O O . ILE A 1 197 ? -0.463 0.958 -9.243 1.00 94.19 197 ILE A O 1
ATOM 1632 N N . SER A 1 198 ? -1.262 0.713 -11.318 1.00 91.81 198 SER A N 1
ATOM 1633 C CA . SER A 1 198 ? -1.515 2.140 -11.521 1.00 91.81 198 SER A CA 1
ATOM 1634 C C . SER A 1 198 ? -2.522 2.352 -12.647 1.00 91.81 198 SER A C 1
ATOM 1636 O O . SER A 1 198 ? -2.990 1.398 -13.272 1.00 91.81 198 SER A O 1
ATOM 1638 N N . ASN A 1 199 ? -2.856 3.610 -12.923 1.00 83.75 199 ASN A N 1
ATOM 1639 C CA . ASN A 1 199 ? -3.615 3.960 -14.112 1.00 83.75 199 ASN A CA 1
ATOM 1640 C C . ASN A 1 199 ? -2.834 3.613 -15.402 1.00 83.75 199 ASN A C 1
ATOM 1642 O O . ASN A 1 199 ? -1.621 3.377 -15.404 1.00 83.75 199 ASN A O 1
ATOM 1646 N N . ASN A 1 200 ? -3.553 3.571 -16.525 1.00 72.31 200 ASN A N 1
ATOM 1647 C CA . ASN A 1 200 ? -3.010 3.102 -17.802 1.00 72.31 200 ASN A CA 1
ATOM 1648 C C . ASN A 1 200 ? -1.802 3.912 -18.306 1.00 72.31 200 ASN A C 1
ATOM 1650 O O . ASN A 1 200 ? -0.925 3.334 -18.945 1.00 72.31 200 ASN A O 1
ATOM 1654 N N . SER A 1 201 ? -1.741 5.226 -18.067 1.00 77.69 201 SER A N 1
ATOM 1655 C CA . SER A 1 201 ? -0.670 6.077 -18.603 1.00 77.69 201 SER A CA 1
ATOM 1656 C C . SER A 1 201 ? 0.669 5.804 -17.928 1.00 77.69 201 SER A C 1
ATOM 1658 O O . SER A 1 201 ? 1.628 5.460 -18.620 1.00 77.69 201 SER A O 1
ATOM 1660 N N . SER A 1 202 ? 0.718 5.872 -16.595 1.00 78.88 202 SER A N 1
ATOM 1661 C CA . SER A 1 202 ? 1.959 5.689 -15.832 1.00 78.88 202 SER A CA 1
ATOM 1662 C C . SER A 1 202 ? 2.499 4.270 -15.992 1.00 78.88 202 SER A C 1
ATOM 1664 O O . SER A 1 202 ? 3.694 4.048 -16.188 1.00 78.88 202 SER A O 1
ATOM 1666 N N . LEU A 1 203 ? 1.603 3.280 -15.990 1.00 84.62 203 LEU A N 1
ATOM 1667 C CA . LEU A 1 203 ? 2.014 1.891 -16.126 1.00 84.62 203 LEU A CA 1
ATOM 1668 C C . LEU A 1 203 ? 2.504 1.553 -17.542 1.00 84.62 203 LEU A C 1
ATOM 1670 O O . LEU A 1 203 ? 3.422 0.746 -17.698 1.00 84.62 203 LEU A O 1
ATOM 1674 N N . LYS A 1 204 ? 1.931 2.168 -18.585 1.00 84.69 204 LYS A N 1
ATOM 1675 C CA . LYS A 1 204 ? 2.394 1.981 -19.969 1.00 84.69 204 LYS A CA 1
ATOM 1676 C C . LYS A 1 204 ? 3.837 2.448 -20.137 1.00 84.69 204 LYS A C 1
ATOM 1678 O O . LYS A 1 204 ? 4.616 1.757 -20.793 1.00 84.69 204 LYS A O 1
ATOM 1683 N N . GLU A 1 205 ? 4.193 3.571 -19.527 1.00 84.88 205 GLU A N 1
ATOM 1684 C CA . GLU A 1 205 ? 5.554 4.101 -19.545 1.00 84.88 205 GLU A CA 1
ATOM 1685 C C . GLU A 1 205 ? 6.540 3.165 -18.834 1.00 84.88 205 GLU A C 1
ATOM 1687 O O . GLU A 1 205 ? 7.544 2.758 -19.428 1.00 84.88 205 GLU A O 1
ATOM 1692 N N . ILE A 1 206 ? 6.196 2.725 -17.617 1.00 87.19 206 ILE A N 1
ATOM 1693 C CA . ILE A 1 206 ? 6.989 1.751 -16.852 1.00 87.19 206 ILE A CA 1
ATOM 1694 C C . ILE A 1 206 ? 7.207 0.476 -17.678 1.00 87.19 206 ILE A C 1
ATOM 1696 O O . ILE A 1 206 ? 8.342 0.025 -17.822 1.00 87.19 206 ILE A O 1
ATOM 1700 N N . ARG A 1 207 ? 6.146 -0.077 -18.288 1.00 86.62 207 ARG A N 1
ATOM 1701 C CA . ARG A 1 207 ? 6.226 -1.272 -19.152 1.00 86.62 207 ARG A CA 1
ATOM 1702 C C . ARG A 1 207 ? 7.168 -1.069 -20.336 1.00 86.62 207 ARG A C 1
ATOM 1704 O O . ARG A 1 207 ? 7.927 -1.976 -20.671 1.00 86.62 207 ARG A O 1
ATOM 1711 N N . GLN A 1 208 ? 7.101 0.084 -21.002 1.00 85.19 208 GLN A N 1
ATOM 1712 C CA . GLN A 1 208 ? 7.933 0.371 -22.172 1.00 85.19 208 GLN A CA 1
ATOM 1713 C C . GLN A 1 208 ? 9.410 0.480 -21.795 1.00 85.19 208 GLN A C 1
ATOM 1715 O O . GLN A 1 208 ? 10.244 -0.173 -22.422 1.00 85.19 208 GLN A O 1
ATOM 1720 N N . LYS A 1 209 ? 9.729 1.244 -20.746 1.00 83.81 209 LYS A N 1
ATOM 1721 C CA . LYS A 1 209 ? 11.114 1.432 -20.299 1.00 83.81 209 LYS A CA 1
ATOM 1722 C C . LYS A 1 209 ? 11.698 0.161 -19.680 1.00 83.81 209 LYS A C 1
ATOM 1724 O O . LYS A 1 209 ? 12.850 -0.169 -19.943 1.00 83.81 209 LYS A O 1
ATOM 1729 N N . ALA A 1 210 ? 10.899 -0.606 -18.939 1.00 82.50 210 ALA A N 1
ATOM 1730 C CA . ALA A 1 210 ? 11.326 -1.879 -18.361 1.00 82.50 210 ALA A CA 1
ATOM 1731 C C . ALA A 1 210 ? 11.683 -2.937 -19.415 1.00 82.50 210 ALA A C 1
ATOM 1733 O O . ALA A 1 210 ? 12.674 -3.646 -19.244 1.00 82.50 210 ALA A O 1
ATOM 1734 N N . LYS A 1 211 ? 10.927 -3.028 -20.521 1.00 76.19 211 LYS A N 1
ATOM 1735 C CA . LYS A 1 211 ? 11.226 -3.965 -21.624 1.00 76.19 211 LYS A CA 1
ATOM 1736 C C . LYS A 1 211 ? 12.605 -3.734 -22.240 1.00 76.19 211 LYS A C 1
ATOM 1738 O O . LYS A 1 211 ? 13.242 -4.691 -22.649 1.00 76.19 211 LYS A O 1
ATOM 1743 N N . ILE A 1 212 ? 13.069 -2.486 -22.277 1.00 64.12 212 ILE A N 1
ATOM 1744 C CA . ILE A 1 212 ? 14.400 -2.134 -22.793 1.00 64.12 212 ILE A CA 1
ATOM 1745 C C . ILE A 1 212 ? 15.508 -2.601 -21.834 1.00 64.12 212 ILE A C 1
ATOM 1747 O O . ILE A 1 212 ? 16.625 -2.851 -22.268 1.00 64.12 212 ILE A O 1
ATOM 1751 N N . LEU A 1 213 ? 15.209 -2.714 -20.537 1.00 59.78 213 LEU A N 1
ATOM 1752 C CA . LEU A 1 213 ? 16.186 -3.027 -19.489 1.00 59.78 213 LEU A CA 1
ATOM 1753 C C . LEU A 1 213 ? 16.223 -4.512 -19.094 1.00 59.78 213 LEU A C 1
ATOM 1755 O O . LEU A 1 213 ? 17.204 -4.950 -18.498 1.00 59.78 213 LEU A O 1
ATOM 1759 N N . CYS A 1 214 ? 15.158 -5.267 -19.379 1.00 59.88 214 CYS A N 1
ATOM 1760 C CA . CYS A 1 214 ? 15.040 -6.693 -19.045 1.00 59.88 214 CYS A CA 1
ATOM 1761 C C . CYS A 1 214 ? 15.348 -7.632 -20.232 1.00 59.88 214 CYS A C 1
ATOM 1763 O O . CYS A 1 214 ? 15.318 -8.850 -20.052 1.00 59.88 214 CYS A O 1
ATOM 1765 N N . CYS A 1 215 ? 15.609 -7.081 -21.422 1.00 48.84 215 CYS A N 1
ATOM 1766 C CA . CYS A 1 215 ? 16.077 -7.788 -22.619 1.00 48.84 215 CYS A CA 1
ATOM 1767 C C . CYS A 1 215 ? 17.564 -7.504 -22.852 1.00 48.84 215 CYS A C 1
ATOM 1769 O O . CYS A 1 215 ? 18.257 -8.432 -23.324 1.00 48.84 215 CYS A O 1
#

Sequence (215 aa):
MITRNVRMRSTDDIGIENDVCNFKFLRDVHYPSVSFEALFLNREEGFYELIQNIISLSDTEQSQYIMICYSELDTLIPNTKLNRYKGFWKLQSSNENGFDWLKNKHDFLSEIDGKIKLSGYALASDYDLKKIISCFSYKKMSFYTYLNKKNFDEKILSNIISLGDYKDVIMYFLKCEGLVFFLLGDEDYKSSEVVVISNNSSLKEIRQKAKILCC

Organism: NCBI:txid988801

Secondary structure (DSSP, 8-state):
---S-EEEEEES-SSSS-SS---GGGTT----EEEEEEE-SSHHHHHHHHHHHHHHTTT--GGGEEEEEEEE-SS-EE--HHHHHHHHHHHS--STT-STT-SSEEEEEEEETTEEEEEEEEEE-HHHHHHHHHH--TTSEEEEEEEEGGG--HHHHHHHHHHS-HHHHHHHHHHTT-EEEEEE--SSSSEEEEEEE--HHHHHHHHHHHHHHH-

Foldseek 3Di:
DDDAAKDKDWDQFPLDDDPQDDPPVCVPPGFIKMKIKGFAPDQLVQQLVVVVVLVVLQPDPQVQKWKKKKFWAPDFAAPDPVDVVCFDQNVLQPDPPGCPVFDAKDWEWDDDPRTIIIMIMGIADSVCSSVVSVSDDLPTLMKMKMAGPVLDDPVVLNVCVHPHDSVSNVVSRQVSQIWIWGWDDDPPGRMTMIMTTHHPPSVVSSVVVVVVVND

Radius of gyration: 16.96 Å; chains: 1; bounding box: 41×37×49 Å